Protein AF-A0A833L025-F1 (afdb_monomer)

pLDDT: mean 91.27, std 10.35, range [59.94, 98.5]

Solvent-accessible surface area (backbone atoms only — not comparable to full-atom values): 9417 Å² total; per-residue (Å²): 115,50,74,52,72,46,74,79,51,96,38,37,32,42,34,42,34,46,38,70,43,76,49,73,44,86,97,42,89,48,33,43,30,42,33,40,31,32,26,50,35,41,37,37,43,52,65,66,89,62,79,48,70,34,101,81,71,47,77,43,64,59,51,31,42,34,44,35,40,35,32,42,40,66,47,48,44,34,42,33,62,74,73,51,74,47,68,70,71,29,30,42,35,42,35,39,37,42,36,47,72,64,58,33,36,41,35,42,37,42,35,36,47,73,50,92,93,55,70,73,47,55,33,41,36,40,36,38,56,58,96,42,39,31,41,36,42,33,42,57,91,35,58,31,41,32,43,32,45,44,56,96,49,37,34,42,37,41,37,41,37,44,38,78,89,84,35,100,59,72,46,79,45,77,49,80,47,79,62,134

Organism: NCBI:txid2575572

Mean predicted aligned error: 6.32 Å

Radius of gyration: 19.95 Å; Cα contacts (8 Å, |Δi|>4): 434; chains: 1; bounding box: 45×34×55 Å

Foldseek 3Di:
DDKDKDDPDPFKIKIKDKDWDWDADPPDDQRIKIKMFMKIKMKGKDADPDQDQDPVRDGQGGKIKMKMKMWGRPDMWMATRVRDIDGAFIKIKIKIWIADRQGKIKIKIWMFRPDPPTDIWIKIKMWGDDDQWIWIWIDTQFTKIKIWGDDDFKIKIWMWTDDVPPDPDIDIDIDMGGHD

Sequence (180 aa):
MLSYAREINDNLSLGVTGKYLTTDMTNILKGQGYGYSVTPGILIKFSPKTITQGPNGHPNPSPSLSIGCKIDELINQQSWGTGTVEKVPPKLRLGFAYKMLNPGLFALDISQILRNGYAAEVAAGYEWSRQGLSVRVGYSEGITAGAGFETGHTKVDYAYTSQPSLSKENVHRISLTGKW

Nearest PDB structures (foldseek):
  6ucv-assembly1_I  TM=3.553E-01  e=1.118E-01  Saccharomyces cerevisiae S288C
  9coo-assembly1_A  TM=2.455E-01  e=1.534E+00  Homo sapiens
  8the-assembly1_A  TM=2.070E-01  e=3.026E+00  Pseudomonas aeruginosa
  9fzd-assembly1_A  TM=2.083E-01  e=7.983E+00  Escherichia coli

Secondary structure (DSSP, 8-state):
-EEEEEEEETTEEEEEEEEEEEEE-TTSTT-EEEEEEEEEEEEEEE--S--EE-TTSPEEPPPEEEEEEEEETSEEEEEETTS-EE-PPPEEEEEEEEEETTTEEEEEEEEEESSTTPPPEEEEEEEEEETTEEEEEEESSSEEEEEEEEETTEEEEEEEE--TTT-SS-EEEEEEEE--

Structure (mmCIF, N/CA/C/O backbone):
data_AF-A0A833L025-F1
#
_entry.id   AF-A0A833L025-F1
#
loop_
_atom_site.group_PDB
_atom_site.id
_atom_site.type_symbol
_atom_site.label_atom_id
_atom_site.label_alt_id
_atom_site.label_comp_id
_atom_site.label_asym_id
_atom_site.label_entity_id
_atom_site.label_seq_id
_atom_site.pdbx_PDB_ins_code
_atom_site.Cartn_x
_atom_site.Cartn_y
_atom_site.Cartn_z
_atom_site.occupancy
_atom_site.B_iso_or_equiv
_atom_site.auth_seq_id
_atom_site.auth_comp_id
_atom_site.auth_asym_id
_atom_site.auth_atom_id
_atom_site.pdbx_PDB_model_num
ATOM 1 N N . MET A 1 1 ? -14.932 -0.987 0.060 1.00 88.00 1 MET A N 1
ATOM 2 C CA . MET A 1 1 ? -13.876 0.038 -0.116 1.00 88.00 1 MET A CA 1
ATOM 3 C C . MET A 1 1 ? -14.071 0.678 -1.474 1.00 88.00 1 MET A C 1
ATOM 5 O O . MET A 1 1 ? -14.383 -0.042 -2.411 1.00 88.00 1 MET A O 1
ATOM 9 N N . LEU A 1 2 ? -13.912 1.995 -1.571 1.00 94.94 2 LEU A N 1
ATOM 10 C CA . LEU A 1 2 ? -13.972 2.739 -2.827 1.00 94.94 2 LEU A CA 1
ATOM 11 C C . LEU A 1 2 ? -12.747 3.648 -2.911 1.00 94.94 2 LEU A C 1
ATOM 13 O O . LEU A 1 2 ? -12.371 4.279 -1.926 1.00 94.94 2 LEU A O 1
ATOM 17 N N . SER A 1 3 ? -12.121 3.717 -4.077 1.00 96.00 3 SER A N 1
ATOM 18 C CA . SER A 1 3 ? -10.945 4.555 -4.302 1.00 96.00 3 SER A CA 1
ATOM 19 C C . SER A 1 3 ? -11.048 5.257 -5.644 1.00 96.00 3 SER A C 1
ATOM 21 O O . SER A 1 3 ? -11.435 4.639 -6.633 1.00 96.00 3 SER A O 1
ATOM 23 N N . TYR A 1 4 ? -10.659 6.526 -5.676 1.00 97.75 4 TYR A N 1
ATOM 24 C CA . TYR A 1 4 ? -10.529 7.312 -6.893 1.00 97.75 4 TYR A CA 1
ATOM 25 C C . TYR A 1 4 ? -9.120 7.888 -6.963 1.00 97.75 4 TYR A C 1
ATOM 27 O O . TYR A 1 4 ? -8.633 8.460 -5.989 1.00 97.75 4 TYR A O 1
ATOM 35 N N . ALA A 1 5 ? -8.470 7.742 -8.112 1.00 97.25 5 ALA A N 1
ATOM 36 C CA . ALA A 1 5 ? -7.173 8.337 -8.385 1.00 97.25 5 ALA A CA 1
ATOM 37 C C . ALA A 1 5 ? -7.202 9.009 -9.755 1.00 97.25 5 ALA A C 1
ATOM 39 O O . ALA A 1 5 ? -7.826 8.504 -10.689 1.00 97.25 5 ALA A O 1
ATOM 40 N N . ARG A 1 6 ? -6.531 10.155 -9.864 1.00 97.56 6 ARG A N 1
ATOM 41 C CA . ARG A 1 6 ? -6.445 10.935 -11.095 1.00 97.56 6 ARG A CA 1
ATOM 42 C C . ARG A 1 6 ? -5.025 11.433 -11.306 1.00 97.56 6 ARG A C 1
ATOM 44 O O . ARG A 1 6 ? -4.425 12.033 -10.413 1.00 97.56 6 ARG A O 1
ATOM 51 N N . GLU A 1 7 ? -4.515 11.218 -12.510 1.00 97.69 7 GLU A N 1
ATOM 52 C CA . GLU A 1 7 ? -3.299 11.875 -12.977 1.00 97.69 7 GLU A CA 1
ATOM 53 C C . GLU A 1 7 ? -3.640 13.323 -13.339 1.00 97.69 7 GLU A C 1
ATOM 55 O O . GLU A 1 7 ? -4.543 13.591 -14.133 1.00 97.69 7 GLU A O 1
ATOM 60 N N . ILE A 1 8 ? -2.967 14.261 -12.680 1.00 97.50 8 ILE A N 1
ATOM 61 C CA . ILE A 1 8 ? -3.111 15.695 -12.939 1.00 97.50 8 ILE A CA 1
ATOM 62 C C . ILE A 1 8 ? -2.210 16.089 -14.112 1.00 97.50 8 ILE A C 1
ATOM 64 O O . ILE A 1 8 ? -2.602 16.902 -14.944 1.00 97.50 8 ILE A O 1
ATOM 68 N N . ASN A 1 9 ? -1.014 15.496 -14.183 1.00 95.75 9 ASN A N 1
ATOM 69 C CA . ASN A 1 9 ? -0.068 15.605 -15.293 1.00 95.75 9 ASN A CA 1
ATOM 70 C C . ASN A 1 9 ? 0.896 14.395 -15.296 1.00 95.75 9 ASN A C 1
ATOM 72 O O . ASN A 1 9 ? 0.788 13.523 -14.431 1.00 95.75 9 ASN A O 1
ATOM 76 N N . ASP A 1 10 ? 1.865 14.376 -16.221 1.00 92.44 10 ASP A N 1
ATOM 77 C CA . ASP A 1 10 ? 2.897 13.325 -16.360 1.00 92.44 10 ASP A CA 1
AT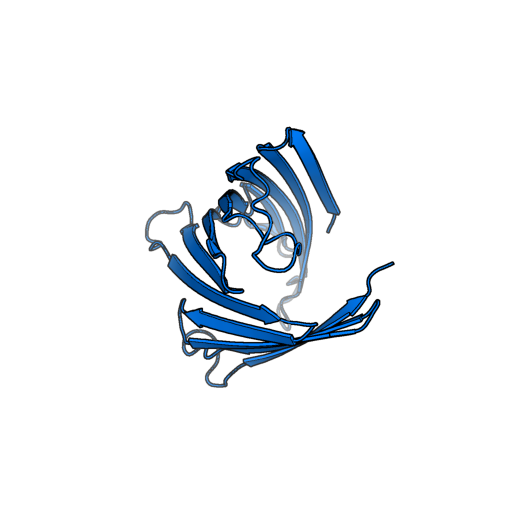OM 78 C C . ASP A 1 10 ? 3.661 13.015 -15.055 1.00 92.44 10 ASP A C 1
ATOM 80 O O . ASP A 1 10 ? 4.213 11.927 -14.876 1.00 92.44 10 ASP A O 1
ATOM 84 N N . ASN A 1 11 ? 3.732 13.989 -14.147 1.00 96.12 11 ASN A N 1
ATOM 85 C CA . ASN A 1 11 ? 4.566 13.963 -12.955 1.00 96.12 11 ASN A CA 1
ATOM 86 C C . ASN A 1 11 ? 3.765 13.920 -11.653 1.00 96.12 11 ASN A C 1
ATOM 88 O O . ASN A 1 11 ? 4.371 13.707 -10.613 1.00 96.12 11 ASN A O 1
ATOM 92 N N . LEU A 1 12 ? 2.449 14.132 -11.667 1.00 97.31 12 LEU A N 1
ATOM 93 C CA . LEU A 1 12 ? 1.642 14.313 -10.463 1.00 97.31 12 LEU A CA 1
ATOM 94 C C . LEU A 1 12 ? 0.335 13.535 -10.564 1.00 97.31 12 LEU A C 1
ATOM 96 O O . LEU A 1 12 ? -0.469 13.737 -11.475 1.00 97.31 12 LEU A O 1
ATOM 100 N N . SER A 1 13 ? 0.078 12.707 -9.560 1.00 98.25 13 SER A N 1
ATOM 101 C CA . SER A 1 13 ? -1.187 12.006 -9.378 1.00 98.25 13 SER A CA 1
ATOM 102 C C . SER A 1 13 ? -1.728 12.256 -7.975 1.00 98.25 13 SER A C 1
ATOM 104 O O . SER A 1 13 ? -0.973 12.312 -7.005 1.00 98.25 13 SER A O 1
ATOM 106 N N . LEU A 1 14 ? -3.047 12.382 -7.869 1.00 98.44 14 LEU A N 1
ATOM 107 C CA . LEU A 1 14 ? -3.764 12.503 -6.603 1.00 98.44 14 LEU A CA 1
ATOM 108 C C . LEU A 1 14 ? -4.708 11.316 -6.444 1.00 98.44 14 LEU A C 1
ATOM 110 O O . LEU A 1 14 ? -5.258 10.816 -7.425 1.00 98.44 14 LEU A O 1
ATOM 114 N N . GLY A 1 15 ? -4.912 10.876 -5.210 1.00 98.06 15 GLY A N 1
ATOM 115 C CA . GLY A 1 15 ? -5.820 9.788 -4.888 1.00 98.06 15 GLY A CA 1
ATOM 116 C C . GLY A 1 15 ? -6.561 10.026 -3.585 1.00 98.06 15 GLY A C 1
ATOM 117 O O . GLY A 1 15 ? -6.051 10.655 -2.661 1.00 98.06 15 GLY A O 1
ATOM 118 N N . VAL A 1 16 ? -7.772 9.494 -3.507 1.00 98.25 16 VAL A N 1
ATOM 119 C CA . VAL A 1 16 ? -8.568 9.440 -2.286 1.00 98.25 16 VAL A CA 1
ATOM 120 C C . VAL A 1 16 ? -9.200 8.062 -2.167 1.00 98.25 16 VAL A C 1
ATOM 122 O O . VAL A 1 16 ? -9.724 7.505 -3.130 1.00 98.25 16 VAL A O 1
ATOM 125 N N . THR A 1 17 ? -9.127 7.490 -0.973 1.00 98.31 17 THR A N 1
ATOM 126 C CA . THR A 1 17 ? -9.763 6.216 -0.637 1.00 98.31 17 THR A CA 1
ATOM 127 C C . THR A 1 17 ? -10.759 6.430 0.485 1.00 98.31 17 THR A C 1
ATOM 129 O O . THR A 1 17 ? -10.399 6.985 1.518 1.00 98.31 17 THR A O 1
ATOM 132 N N . GLY A 1 18 ? -11.987 5.958 0.287 1.00 98.06 18 GLY A N 1
ATOM 133 C CA . GLY A 1 18 ? -13.011 5.821 1.313 1.00 98.06 18 GLY A CA 1
ATOM 134 C C . GLY A 1 18 ? -13.193 4.354 1.704 1.00 98.06 18 GLY A C 1
ATOM 135 O O . GLY A 1 18 ? -13.350 3.472 0.850 1.00 98.06 18 GLY A O 1
ATOM 136 N N . LYS A 1 19 ? -13.196 4.066 3.002 1.00 97.38 19 LYS A N 1
ATOM 137 C CA . LYS A 1 19 ? -13.489 2.737 3.545 1.00 97.38 19 LYS A CA 1
ATOM 138 C C . LYS A 1 19 ? -14.744 2.813 4.401 1.00 97.38 19 LYS A C 1
ATOM 140 O O . LYS A 1 19 ? -14.916 3.757 5.160 1.00 97.38 19 LYS A O 1
ATOM 145 N N . TYR A 1 20 ? -15.592 1.801 4.274 1.00 96.62 20 TYR A N 1
ATOM 146 C CA . TYR A 1 20 ? -16.588 1.467 5.283 1.00 96.62 20 TYR A CA 1
ATOM 147 C C . TYR A 1 20 ? -16.002 0.318 6.097 1.00 96.62 20 TYR A C 1
ATOM 149 O O . TYR A 1 20 ? -15.507 -0.649 5.511 1.00 96.62 20 TYR A O 1
ATOM 157 N N . LEU A 1 21 ? -15.971 0.478 7.413 1.00 94.44 21 LEU A N 1
ATOM 158 C CA . LEU A 1 21 ? -15.335 -0.442 8.344 1.00 94.44 21 LEU A CA 1
ATOM 159 C C . LEU A 1 21 ? -16.425 -1.203 9.087 1.00 94.44 21 LEU A C 1
ATOM 161 O O . LEU A 1 21 ? -17.373 -0.597 9.576 1.00 94.44 21 LEU A O 1
ATOM 165 N N . THR A 1 22 ? -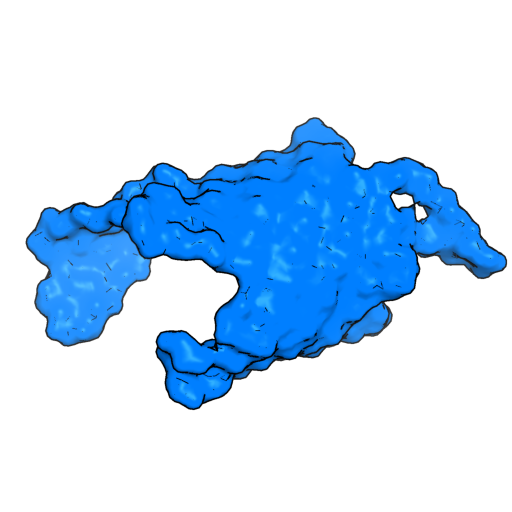16.266 -2.515 9.189 1.00 94.31 22 THR A N 1
ATOM 166 C CA . THR A 1 22 ? -17.075 -3.376 10.051 1.00 94.31 22 THR A CA 1
ATOM 167 C C . THR A 1 22 ? -16.127 -4.241 10.857 1.00 94.31 22 THR A C 1
ATOM 169 O O . THR A 1 22 ? -15.188 -4.814 10.300 1.00 94.31 22 THR A O 1
ATOM 172 N N . THR A 1 23 ? -16.346 -4.335 12.158 1.00 92.12 23 THR A N 1
ATOM 173 C CA . THR A 1 23 ? -15.518 -5.138 13.059 1.00 92.12 23 THR A CA 1
ATOM 174 C C . THR A 1 23 ? -16.420 -5.927 13.983 1.00 92.12 23 THR A C 1
ATOM 176 O O . THR A 1 23 ? -17.473 -5.437 14.378 1.00 92.12 23 THR A O 1
ATOM 179 N N . ASP A 1 24 ? -16.004 -7.140 14.322 1.00 93.44 24 ASP A N 1
ATOM 180 C CA . ASP A 1 24 ? -16.696 -7.981 15.286 1.00 93.44 24 ASP A CA 1
ATOM 181 C C . ASP A 1 24 ? -15.673 -8.538 16.278 1.00 93.44 24 ASP A C 1
ATOM 183 O O . ASP A 1 24 ? -14.702 -9.189 15.885 1.00 93.44 24 ASP A O 1
ATOM 187 N N . MET A 1 25 ? -15.859 -8.228 17.558 1.00 90.06 25 MET A N 1
ATOM 188 C CA . MET A 1 25 ? -15.094 -8.828 18.641 1.00 90.06 25 MET A CA 1
ATOM 189 C C . MET A 1 25 ? -15.818 -10.080 19.132 1.00 90.06 25 MET A C 1
ATOM 191 O O . MET A 1 25 ? -16.770 -10.006 19.914 1.00 90.06 25 MET A O 1
ATOM 195 N N . THR A 1 26 ? -15.326 -11.247 18.712 1.00 87.81 26 THR A N 1
ATOM 196 C CA . THR A 1 26 ? -15.836 -12.540 19.180 1.00 87.81 26 THR A CA 1
ATOM 197 C C . THR A 1 26 ? -15.861 -12.604 20.705 1.00 87.81 26 THR A C 1
ATOM 199 O O . THR A 1 26 ? -14.882 -12.252 21.362 1.00 87.81 26 THR A O 1
ATOM 202 N N . ASN A 1 27 ? -16.967 -13.110 21.255 1.00 89.44 27 ASN A N 1
ATOM 203 C CA . ASN A 1 27 ? -17.209 -13.282 22.693 1.00 89.44 27 ASN A CA 1
ATOM 204 C C . ASN A 1 27 ? -17.380 -11.987 23.511 1.00 89.44 27 ASN A C 1
ATOM 206 O O . ASN A 1 27 ? -17.400 -12.052 24.738 1.00 89.44 27 ASN A O 1
ATOM 210 N N . ILE A 1 28 ? -17.564 -10.826 22.871 1.00 87.75 28 ILE A N 1
ATOM 211 C CA . ILE A 1 28 ? -17.931 -9.581 23.559 1.00 87.75 28 ILE A CA 1
ATOM 212 C C . ILE A 1 28 ? -19.364 -9.200 23.180 1.00 87.75 28 ILE A C 1
ATOM 214 O O . ILE A 1 28 ? -19.686 -8.973 22.013 1.00 87.75 28 ILE A O 1
ATOM 218 N N . LEU A 1 29 ? -20.249 -9.113 24.178 1.00 90.06 29 LEU A N 1
ATOM 219 C CA . LEU A 1 29 ? -21.622 -8.654 23.966 1.00 90.06 29 LEU A CA 1
ATOM 220 C C . LEU A 1 29 ? -21.595 -7.228 23.399 1.00 90.06 29 LEU A C 1
ATOM 222 O O . LEU A 1 29 ? -20.972 -6.345 23.984 1.00 90.06 29 LEU A O 1
ATOM 226 N N . LYS A 1 30 ? -22.288 -7.004 22.274 1.00 89.12 30 LYS A N 1
ATOM 227 C CA . LYS A 1 30 ? -22.252 -5.738 21.517 1.00 89.12 30 LYS A CA 1
ATOM 228 C C . LYS A 1 30 ? -20.849 -5.362 20.997 1.00 89.12 30 LYS A C 1
ATOM 230 O O . LYS A 1 30 ? -20.582 -4.190 20.743 1.00 89.12 30 LYS A O 1
ATOM 235 N N . GLY A 1 31 ? -19.987 -6.358 20.785 1.00 90.69 31 GLY A N 1
ATOM 236 C CA . GLY A 1 31 ? -18.654 -6.220 20.192 1.00 90.69 31 GLY A CA 1
ATOM 237 C C . GLY A 1 31 ? -18.645 -5.930 18.689 1.00 90.69 31 GLY A C 1
ATOM 238 O O . GLY A 1 31 ? -17.579 -5.904 18.085 1.00 90.69 31 GLY A O 1
ATOM 239 N N . GLN A 1 32 ? -19.809 -5.709 18.076 1.00 94.12 32 GLN A N 1
ATOM 240 C CA . GLN A 1 32 ? -19.909 -5.276 16.688 1.00 94.12 32 GLN A CA 1
ATOM 241 C C . GLN A 1 32 ? -19.680 -3.770 16.598 1.00 94.12 32 GLN A C 1
ATOM 243 O O . GLN A 1 32 ? -20.248 -2.995 17.369 1.00 94.12 32 GLN A O 1
ATOM 248 N N . GLY A 1 33 ? -18.863 -3.354 15.642 1.00 94.44 33 GLY A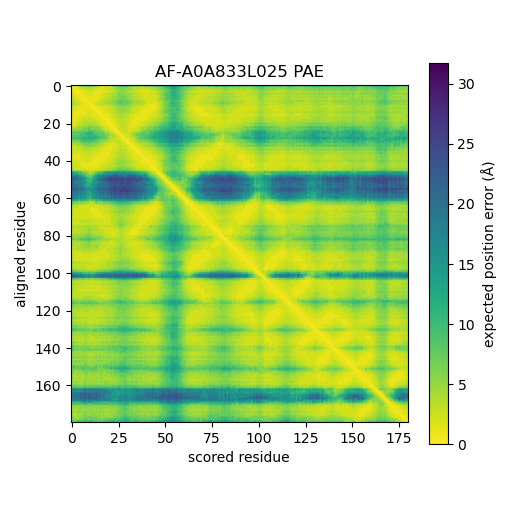 N 1
ATOM 249 C CA . GLY A 1 33 ? -18.602 -1.958 15.345 1.00 94.44 33 GLY A CA 1
ATOM 250 C C . GLY A 1 33 ? -18.728 -1.679 13.858 1.00 94.44 33 GLY A C 1
ATOM 251 O O . GLY A 1 33 ? -18.420 -2.530 13.023 1.00 94.44 33 GLY A O 1
ATOM 252 N N . TYR A 1 34 ? -19.169 -0.471 13.529 1.00 96.25 34 TYR A N 1
ATOM 253 C CA . TYR A 1 34 ? -19.176 0.037 12.166 1.00 96.25 34 TYR A CA 1
ATOM 254 C C . TYR A 1 34 ? -18.553 1.424 12.122 1.00 96.25 34 TYR A C 1
ATOM 256 O O . TYR A 1 34 ? -18.559 2.167 13.102 1.00 96.25 34 TYR A O 1
ATOM 264 N N . GLY A 1 35 ? -18.014 1.796 10.975 1.00 96.69 35 GLY A N 1
ATOM 265 C CA . GLY A 1 35 ? -17.315 3.056 10.853 1.00 96.69 35 GLY A CA 1
ATOM 266 C C . GLY A 1 35 ? -16.978 3.404 9.426 1.00 96.69 35 GLY A C 1
ATOM 267 O O . GLY A 1 35 ? -17.363 2.725 8.473 1.00 96.69 35 GLY A O 1
ATOM 268 N N . TYR A 1 36 ? -16.225 4.478 9.285 1.00 97.31 36 TYR A N 1
ATOM 269 C CA . TYR A 1 36 ? -15.703 4.891 8.001 1.00 97.31 36 TYR A CA 1
ATOM 270 C C . TYR A 1 36 ? -14.314 5.473 8.157 1.00 97.31 36 TYR A C 1
ATOM 272 O O . TYR A 1 36 ? -13.921 5.917 9.241 1.00 97.31 36 TYR A O 1
ATOM 280 N N . SER A 1 37 ? -13.596 5.520 7.042 1.00 97.56 37 SER A N 1
ATOM 281 C CA . SER A 1 37 ? -12.383 6.303 6.969 1.00 97.56 37 SER A CA 1
ATOM 282 C C . SER A 1 37 ? -12.056 6.837 5.590 1.00 97.56 37 SER A C 1
ATOM 284 O O . SER A 1 37 ? -12.504 6.312 4.570 1.00 97.56 37 SER A O 1
ATOM 286 N N . VAL A 1 38 ? -11.270 7.910 5.575 1.00 98.12 38 VAL A N 1
ATOM 287 C CA . VAL A 1 38 ? -10.807 8.596 4.372 1.00 98.12 38 VAL A CA 1
ATOM 288 C C . VAL A 1 38 ? -9.289 8.700 4.404 1.00 98.12 38 VAL A C 1
ATOM 290 O O . VAL A 1 38 ? -8.699 9.096 5.406 1.00 98.12 38 VAL A O 1
ATOM 293 N N . THR A 1 39 ? -8.655 8.339 3.293 1.00 98.38 39 THR A N 1
ATOM 294 C CA . THR A 1 39 ? -7.200 8.351 3.107 1.00 98.38 39 THR A CA 1
ATOM 295 C C . THR A 1 39 ? -6.861 9.093 1.815 1.00 98.38 39 THR A C 1
ATOM 297 O O . THR A 1 39 ? -7.062 8.534 0.731 1.00 98.38 39 THR A O 1
ATOM 300 N N . PRO A 1 40 ? -6.384 10.346 1.888 1.00 98.38 40 PRO A N 1
ATOM 301 C CA . PRO A 1 40 ? -5.822 11.034 0.735 1.00 98.38 40 PRO A CA 1
ATOM 302 C C . PRO A 1 40 ? -4.378 10.593 0.469 1.00 98.38 40 PRO A C 1
ATOM 304 O O . PRO A 1 40 ? -3.640 10.216 1.385 1.00 98.38 40 PRO A O 1
ATOM 307 N N . GLY A 1 41 ? -3.964 10.689 -0.791 1.00 98.31 41 GLY A N 1
ATOM 308 C CA . GLY A 1 41 ? -2.602 10.424 -1.230 1.00 98.31 41 GLY A CA 1
ATOM 309 C C . GLY A 1 41 ? -2.194 11.263 -2.437 1.00 98.31 41 GLY A C 1
ATOM 310 O O . GLY A 1 41 ? -3.023 11.684 -3.243 1.00 98.31 41 GLY A O 1
ATOM 311 N N . ILE A 1 42 ? -0.893 11.485 -2.553 1.00 98.50 42 ILE A N 1
ATOM 312 C CA . ILE A 1 42 ? -0.220 12.171 -3.651 1.00 98.50 42 ILE A CA 1
ATOM 313 C C . ILE A 1 42 ? 0.945 11.302 -4.124 1.00 98.50 42 ILE A C 1
ATOM 315 O O . ILE A 1 42 ? 1.628 10.670 -3.318 1.00 98.50 42 ILE A O 1
ATOM 319 N N . LEU A 1 43 ? 1.171 11.266 -5.431 1.00 98.44 43 LEU A N 1
ATOM 320 C CA . LEU A 1 43 ? 2.302 10.593 -6.055 1.00 98.44 43 LEU A CA 1
ATOM 321 C C . LEU A 1 43 ? 2.969 11.557 -7.026 1.00 98.44 43 LEU A C 1
ATOM 323 O O . LEU A 1 43 ? 2.311 12.094 -7.915 1.00 98.44 43 LEU A O 1
ATOM 327 N N . ILE A 1 44 ? 4.274 11.740 -6.870 1.00 97.88 44 ILE A N 1
ATOM 328 C CA . ILE A 1 44 ? 5.109 12.532 -7.761 1.00 97.88 44 ILE A CA 1
ATOM 329 C C . ILE A 1 44 ? 6.055 11.588 -8.500 1.00 97.88 44 ILE A C 1
ATOM 331 O O . ILE A 1 44 ? 6.804 10.843 -7.871 1.00 97.88 44 ILE A O 1
ATOM 335 N N . LYS A 1 45 ? 6.024 11.605 -9.831 1.00 96.19 45 LYS A N 1
ATOM 336 C CA . LYS A 1 45 ? 6.865 10.783 -10.707 1.00 96.19 45 LYS A CA 1
ATOM 337 C C . LYS A 1 45 ? 7.909 11.670 -11.381 1.00 96.19 45 LYS A C 1
ATOM 339 O O . LYS A 1 45 ? 7.576 12.644 -12.047 1.00 96.19 45 LYS A O 1
ATOM 344 N N . PHE A 1 46 ? 9.172 11.297 -11.272 1.00 94.38 46 PHE A N 1
ATOM 345 C CA . PHE A 1 46 ? 10.301 11.888 -11.979 1.00 94.38 46 PHE A CA 1
ATOM 346 C C . PHE A 1 46 ? 10.803 10.865 -12.999 1.00 94.38 46 PHE A C 1
ATOM 348 O O . PHE A 1 46 ? 11.606 9.986 -12.683 1.00 94.38 46 PHE A O 1
ATOM 355 N N . SER A 1 47 ? 10.281 10.960 -14.222 1.00 85.38 47 SER A N 1
ATOM 356 C CA . SER A 1 47 ? 10.678 10.095 -15.336 1.00 85.38 47 SER A CA 1
ATOM 357 C C . SER A 1 47 ? 11.405 10.926 -16.397 1.00 85.38 47 SER A C 1
ATOM 359 O O . SER A 1 47 ? 10.831 11.901 -16.890 1.00 85.38 47 SER A O 1
ATOM 361 N N . PRO A 1 48 ? 12.649 10.578 -16.769 1.00 77.38 48 PRO A N 1
ATOM 362 C CA . PRO A 1 48 ? 13.324 11.180 -17.909 1.00 77.38 48 PRO A CA 1
ATOM 363 C C . PRO A 1 48 ? 12.503 10.925 -19.177 1.00 77.38 48 PRO A C 1
ATOM 365 O O . PRO A 1 48 ? 12.158 9.781 -19.469 1.00 77.38 48 PRO A O 1
ATOM 368 N N . LYS A 1 49 ? 12.211 11.974 -19.954 1.00 67.81 49 LYS A N 1
ATOM 369 C CA . LYS A 1 49 ? 11.479 11.853 -21.232 1.00 67.81 49 LYS A CA 1
ATOM 370 C C . LYS A 1 49 ? 12.321 11.228 -22.357 1.00 67.81 49 LYS A C 1
ATOM 372 O O . LYS A 1 49 ? 11.808 10.974 -23.442 1.00 67.81 49 LYS A O 1
ATOM 377 N N . THR A 1 50 ? 13.604 10.973 -22.114 1.00 61.94 50 THR A N 1
ATOM 378 C CA . THR A 1 50 ? 14.528 10.446 -23.118 1.00 61.94 50 THR A CA 1
ATOM 379 C C . THR A 1 50 ? 14.444 8.925 -23.167 1.00 61.94 50 THR A C 1
ATOM 381 O O . THR A 1 50 ? 14.891 8.248 -22.242 1.00 61.94 50 THR A O 1
ATOM 384 N N . ILE A 1 51 ? 13.886 8.393 -24.255 1.00 60.16 51 ILE A N 1
ATOM 385 C CA . ILE A 1 51 ? 13.980 6.974 -24.613 1.00 60.16 51 ILE A CA 1
ATOM 386 C C . ILE A 1 51 ? 15.397 6.743 -25.137 1.00 60.16 51 ILE A C 1
ATOM 388 O O . ILE A 1 51 ? 15.744 7.221 -26.217 1.00 60.16 51 ILE A O 1
ATOM 392 N N . THR A 1 52 ? 16.230 6.025 -24.389 1.00 60.97 52 THR A N 1
ATOM 393 C CA . THR A 1 52 ? 17.495 5.527 -24.929 1.00 60.97 52 THR A CA 1
ATOM 394 C C . THR A 1 52 ? 17.209 4.254 -25.720 1.00 60.97 52 THR A C 1
ATOM 396 O O . THR A 1 52 ? 16.750 3.243 -25.181 1.00 60.97 52 THR A O 1
ATOM 399 N N . GLN A 1 53 ? 17.440 4.306 -27.033 1.00 60.00 53 GLN A N 1
ATOM 400 C CA . GLN A 1 53 ? 17.439 3.100 -27.854 1.00 60.00 53 GLN A CA 1
ATOM 401 C C . GLN A 1 53 ? 18.595 2.211 -27.389 1.00 60.00 53 GLN A C 1
ATOM 403 O O . GLN A 1 53 ? 19.742 2.654 -27.321 1.00 60.00 53 GLN A O 1
ATOM 408 N N . GLY A 1 54 ? 18.290 0.971 -27.007 1.00 64.00 54 GLY A N 1
ATOM 409 C CA . GLY A 1 54 ? 19.309 -0.016 -26.686 1.00 64.00 54 GLY A CA 1
ATOM 410 C C . GLY A 1 54 ? 20.113 -0.413 -27.932 1.00 64.00 54 GLY A C 1
ATOM 411 O O . GLY A 1 54 ? 19.657 -0.193 -29.055 1.00 64.00 54 GLY A O 1
ATOM 412 N N . PRO A 1 55 ? 21.276 -1.064 -27.759 1.00 62.31 55 PRO A N 1
ATOM 413 C CA . PRO A 1 55 ? 22.146 -1.484 -28.866 1.00 62.31 55 PRO A CA 1
ATOM 414 C C . PRO A 1 55 ? 21.467 -2.418 -29.887 1.00 62.31 55 PRO A C 1
ATOM 416 O O . PRO A 1 55 ? 21.940 -2.532 -31.011 1.00 62.31 55 PRO A O 1
ATOM 419 N N . ASN A 1 56 ? 20.329 -3.026 -29.530 1.00 73.94 56 ASN A N 1
ATOM 420 C CA . ASN A 1 56 ? 19.532 -3.901 -30.398 1.00 73.94 56 ASN A CA 1
ATOM 421 C C . ASN A 1 56 ? 18.221 -3.245 -30.886 1.00 73.94 56 ASN A C 1
ATOM 423 O O . ASN A 1 56 ? 17.295 -3.949 -31.275 1.00 73.94 56 ASN A O 1
ATOM 427 N N . GLY A 1 57 ? 18.073 -1.920 -30.771 1.00 65.44 57 GLY A N 1
ATOM 428 C CA . GLY A 1 57 ? 16.836 -1.206 -31.123 1.00 65.44 57 GLY A CA 1
ATOM 429 C C . GLY A 1 57 ? 15.668 -1.424 -30.149 1.00 65.44 57 GLY A C 1
ATOM 430 O O . GLY A 1 57 ? 14.601 -0.840 -30.324 1.00 65.44 57 GLY A O 1
ATOM 431 N N . HIS A 1 58 ? 15.856 -2.223 -29.093 1.00 62.72 58 HIS A N 1
ATOM 432 C CA . HIS A 1 58 ? 14.865 -2.359 -28.031 1.00 62.72 58 HIS A CA 1
ATOM 433 C C . HIS A 1 58 ? 14.869 -1.120 -27.124 1.00 62.72 58 HIS A C 1
ATOM 435 O O . HIS A 1 58 ? 15.943 -0.681 -26.702 1.00 62.72 58 HIS A O 1
ATOM 441 N N . PRO A 1 59 ? 13.694 -0.550 -26.799 1.00 62.09 59 PRO A N 1
ATOM 442 C CA . PRO A 1 59 ? 13.604 0.550 -25.851 1.00 62.09 59 PRO A CA 1
ATOM 443 C C . PRO A 1 59 ? 14.064 0.0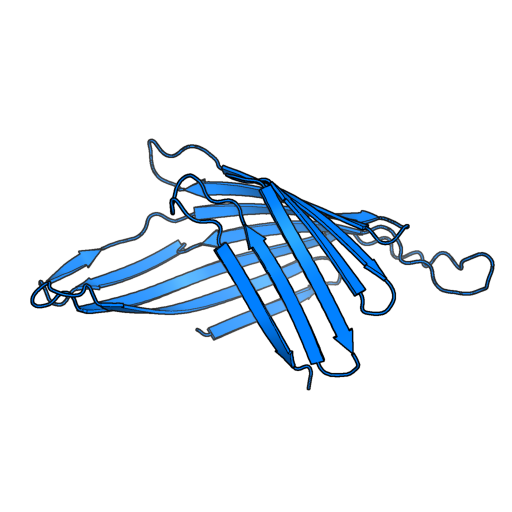58 -24.478 1.00 62.09 59 PRO A C 1
ATOM 445 O O . PRO A 1 59 ? 13.450 -0.839 -23.896 1.00 62.09 59 PRO A O 1
ATOM 448 N N . ASN A 1 60 ? 15.149 0.634 -23.958 1.00 64.38 60 ASN A N 1
ATOM 449 C CA . ASN A 1 60 ? 15.533 0.389 -22.576 1.00 64.38 60 ASN A CA 1
ATOM 450 C C . ASN A 1 60 ? 14.653 1.254 -21.668 1.00 64.38 60 ASN A C 1
ATOM 452 O O . ASN A 1 60 ? 14.475 2.443 -21.945 1.00 64.38 60 ASN A O 1
ATOM 456 N N . PRO A 1 61 ? 14.086 0.691 -20.588 1.00 67.31 61 PRO A N 1
ATOM 457 C CA . PRO A 1 61 ? 13.336 1.488 -19.636 1.00 67.31 61 PRO A CA 1
ATOM 458 C C . PRO A 1 61 ? 14.275 2.513 -18.994 1.00 67.31 61 PRO A C 1
ATOM 460 O O . PRO A 1 61 ? 15.264 2.151 -18.353 1.00 67.31 61 PRO A O 1
ATOM 463 N N . SER A 1 62 ? 13.961 3.795 -19.167 1.00 79.31 62 SER A N 1
ATOM 464 C CA . SER A 1 62 ? 14.693 4.877 -18.513 1.00 79.31 62 SER A CA 1
ATOM 465 C C . SER A 1 62 ? 14.492 4.797 -16.996 1.00 79.31 62 SER A C 1
ATOM 467 O O . SER A 1 62 ? 13.392 4.459 -16.540 1.00 79.31 62 SER A O 1
ATOM 469 N N . PRO A 1 63 ? 15.533 5.090 -16.198 1.00 87.19 63 PRO A N 1
ATOM 470 C CA . PRO A 1 63 ? 15.420 5.056 -14.751 1.00 87.19 63 PRO A CA 1
ATOM 471 C C . PRO A 1 63 ? 14.383 6.083 -14.302 1.00 87.19 63 PRO A C 1
ATOM 473 O O . PRO A 1 63 ? 14.384 7.209 -14.788 1.00 87.19 63 PRO A O 1
ATOM 476 N N . SER A 1 64 ? 13.503 5.709 -13.379 1.00 92.19 64 SER A N 1
ATOM 477 C CA . SER A 1 64 ? 12.440 6.593 -12.891 1.00 92.19 64 SER A CA 1
ATOM 478 C C . SER A 1 64 ? 12.435 6.626 -11.373 1.00 92.19 64 SER A C 1
ATOM 480 O O . SER A 1 64 ? 12.494 5.573 -10.735 1.00 92.19 64 SER A O 1
ATOM 482 N N . LEU A 1 65 ? 12.305 7.817 -10.799 1.00 95.19 65 LEU A N 1
ATOM 483 C CA . LEU A 1 65 ? 12.104 8.016 -9.368 1.00 95.19 65 LEU A CA 1
ATOM 484 C C . LEU A 1 65 ? 10.639 8.369 -9.117 1.00 95.19 65 LEU A C 1
ATOM 486 O O . LEU A 1 65 ? 10.049 9.149 -9.853 1.00 95.19 65 LEU A O 1
ATOM 490 N N . SER A 1 66 ? 10.033 7.803 -8.086 1.00 97.19 66 SER A N 1
ATOM 491 C CA . SER A 1 66 ? 8.692 8.162 -7.636 1.00 97.19 66 SER A CA 1
ATOM 492 C C . SER A 1 66 ? 8.705 8.435 -6.142 1.00 97.19 66 SER A C 1
ATOM 494 O O . SER A 1 66 ? 9.344 7.708 -5.386 1.00 97.19 66 SER A O 1
ATOM 496 N N . ILE A 1 67 ? 7.996 9.479 -5.726 1.00 98.25 67 ILE A N 1
ATOM 497 C CA . ILE A 1 67 ? 7.818 9.856 -4.326 1.00 98.25 67 ILE A CA 1
ATOM 498 C C . ILE A 1 67 ? 6.321 9.899 -4.049 1.00 98.25 67 ILE A C 1
ATOM 500 O O . ILE A 1 67 ? 5.590 10.657 -4.682 1.00 98.25 67 ILE A O 1
ATOM 504 N N . GLY A 1 68 ? 5.856 9.067 -3.130 1.00 98.25 68 GLY A N 1
ATOM 505 C CA . GLY A 1 68 ? 4.468 9.009 -2.699 1.00 98.25 68 GLY A CA 1
ATOM 506 C C . GLY A 1 68 ? 4.320 9.524 -1.277 1.00 98.25 68 GLY A C 1
ATOM 507 O O . GLY A 1 68 ? 5.176 9.286 -0.434 1.00 98.25 68 GLY A O 1
ATOM 508 N N . CYS A 1 69 ? 3.215 10.193 -0.984 1.00 98.44 69 CYS A N 1
ATOM 509 C CA . CYS A 1 69 ? 2.831 10.531 0.379 1.00 98.44 69 CYS A CA 1
ATOM 510 C C . CYS A 1 69 ? 1.343 10.246 0.566 1.00 98.44 69 CYS A C 1
ATOM 512 O O . CYS A 1 69 ? 0.534 10.542 -0.313 1.00 98.44 69 CYS A O 1
ATOM 514 N N . LYS A 1 70 ? 0.966 9.666 1.702 1.00 98.19 70 LYS A N 1
ATOM 515 C CA . LYS A 1 70 ? -0.437 9.496 2.086 1.00 98.19 70 LYS A CA 1
ATOM 516 C C . LYS A 1 70 ? -0.623 9.638 3.586 1.00 98.19 70 LYS A C 1
ATOM 518 O O . LYS A 1 70 ? 0.303 9.397 4.359 1.00 98.19 70 LYS A O 1
ATOM 523 N N . ILE A 1 71 ? -1.841 9.988 3.983 1.00 98.25 71 ILE A N 1
ATOM 524 C CA . ILE A 1 71 ? -2.245 10.025 5.389 1.00 98.25 71 ILE A CA 1
ATOM 525 C C . ILE A 1 71 ? -3.355 8.998 5.564 1.00 98.25 71 ILE A C 1
ATOM 527 O O . ILE A 1 71 ? -4.508 9.243 5.209 1.00 98.25 71 ILE A O 1
ATOM 531 N N . ASP A 1 72 ? -2.979 7.822 6.058 1.00 97.38 72 ASP A N 1
ATOM 532 C CA . ASP A 1 72 ? -3.917 6.754 6.374 1.00 97.38 72 ASP A CA 1
ATOM 533 C C . ASP A 1 72 ? -4.847 7.228 7.503 1.00 97.38 72 ASP A C 1
ATOM 535 O O . ASP A 1 72 ? -4.396 7.807 8.494 1.00 97.38 72 ASP A O 1
ATOM 539 N N . GLU A 1 73 ? -6.146 6.963 7.342 1.00 95.94 73 GLU A N 1
ATOM 540 C CA . GLU A 1 73 ? -7.170 7.218 8.364 1.00 95.94 73 GLU A CA 1
ATOM 541 C C . GLU A 1 73 ? -7.280 8.706 8.793 1.00 95.94 73 GLU A C 1
ATOM 543 O O . GLU A 1 73 ? -7.611 8.999 9.939 1.00 95.94 73 GLU A O 1
ATOM 548 N N . LEU A 1 74 ? -7.028 9.663 7.882 1.00 97.00 74 LEU A N 1
ATOM 549 C CA . LEU A 1 74 ? -7.061 11.112 8.166 1.00 97.00 74 LEU A CA 1
ATOM 550 C C . LEU A 1 74 ? -8.382 11.565 8.803 1.00 97.00 74 LEU A C 1
ATOM 552 O O . LEU A 1 74 ? -8.389 12.297 9.790 1.00 97.00 74 LEU A O 1
ATOM 556 N N . ILE A 1 75 ? -9.496 11.135 8.213 1.00 95.88 75 ILE A N 1
ATOM 557 C CA . ILE A 1 75 ? -10.828 11.275 8.795 1.00 95.88 75 ILE A CA 1
ATOM 558 C C . ILE A 1 75 ? -11.292 9.860 9.067 1.00 95.88 75 ILE A C 1
ATOM 560 O O . ILE A 1 75 ? -11.398 9.075 8.128 1.00 95.88 75 ILE A O 1
ATOM 564 N N . ASN A 1 76 ? -11.554 9.525 10.322 1.00 96.56 76 ASN A N 1
ATOM 565 C CA . ASN A 1 76 ? -12.068 8.217 10.683 1.00 96.56 76 ASN A CA 1
ATOM 566 C C . ASN A 1 76 ? -12.947 8.300 11.931 1.00 96.56 76 ASN A C 1
ATOM 568 O O . ASN A 1 76 ? -12.794 9.196 12.768 1.00 96.56 76 ASN A O 1
ATOM 572 N N . GLN A 1 77 ? -13.874 7.356 12.025 1.00 96.31 77 GLN A N 1
ATOM 573 C CA . GLN A 1 77 ? -14.697 7.145 13.202 1.00 96.31 77 GLN A CA 1
ATOM 574 C C . GLN A 1 77 ? -15.238 5.719 13.180 1.00 96.31 77 GLN A C 1
ATOM 576 O O . GLN A 1 77 ? -15.718 5.259 12.143 1.00 96.31 77 GLN A O 1
ATOM 581 N N . GLN A 1 78 ? -15.204 5.055 14.332 1.00 96.44 78 GLN A N 1
ATOM 582 C CA . GLN A 1 78 ? -15.789 3.739 14.536 1.00 96.44 78 GLN A CA 1
ATOM 583 C C . GLN A 1 78 ? -16.720 3.766 15.746 1.00 96.44 78 GLN A C 1
ATOM 585 O O . GLN A 1 78 ? -16.323 4.135 16.846 1.00 96.44 78 GLN A O 1
ATOM 590 N N . SER A 1 79 ? -17.976 3.399 15.532 1.00 96.31 79 SER A N 1
ATOM 591 C CA . SER A 1 79 ? -19.002 3.293 16.562 1.00 96.31 79 SER A CA 1
ATOM 592 C C . SER A 1 79 ? -19.205 1.829 16.921 1.00 96.31 79 SER A C 1
ATOM 594 O O . SER A 1 79 ? -19.430 0.999 16.042 1.00 96.31 79 SER A O 1
ATOM 596 N N . TRP A 1 80 ? -19.148 1.523 18.212 1.00 95.62 80 TRP A N 1
ATOM 597 C CA . TRP A 1 80 ? -19.355 0.184 18.753 1.00 95.62 80 TRP A CA 1
ATOM 598 C C . TRP A 1 80 ? -20.781 0.020 19.280 1.00 95.62 80 TRP A C 1
ATOM 600 O O . TRP A 1 80 ? -21.397 0.974 19.762 1.00 95.62 80 TRP A O 1
ATOM 610 N N . GLY A 1 81 ? -21.299 -1.208 19.267 1.00 91.50 81 GLY A N 1
ATOM 611 C CA . GLY A 1 81 ? -22.618 -1.525 19.820 1.00 91.50 81 GLY A CA 1
ATOM 612 C C . GLY A 1 81 ? -22.733 -1.249 21.325 1.00 91.50 81 GLY A C 1
ATOM 613 O O . GLY A 1 81 ? -23.840 -1.108 21.847 1.00 91.50 81 GLY A O 1
ATOM 614 N N . THR A 1 82 ? -21.605 -1.156 22.033 1.00 91.19 82 THR A N 1
ATOM 615 C CA . THR A 1 82 ? -21.507 -0.742 23.442 1.00 91.19 82 THR A CA 1
ATOM 616 C C . THR A 1 82 ? -21.831 0.740 23.662 1.00 91.19 82 THR A C 1
ATOM 618 O O . THR A 1 82 ? -22.022 1.150 24.804 1.00 91.19 82 THR A O 1
ATOM 621 N N . GLY A 1 83 ? -21.917 1.540 22.592 1.00 92.00 83 GLY A N 1
ATOM 622 C CA . GLY A 1 83 ? -22.127 2.988 22.638 1.00 92.00 83 GLY A CA 1
ATOM 623 C C . GLY A 1 83 ? -20.832 3.802 22.662 1.00 92.00 83 GLY A C 1
ATOM 624 O O . GLY A 1 83 ? -20.889 5.031 22.670 1.00 92.00 83 GLY A O 1
ATOM 625 N N . THR A 1 84 ? -19.664 3.153 22.654 1.00 94.06 84 THR A N 1
ATOM 626 C CA . THR A 1 84 ? -18.379 3.851 22.563 1.00 94.06 84 THR A CA 1
ATOM 627 C C . THR A 1 84 ? -18.076 4.259 21.124 1.00 94.06 84 THR A C 1
ATOM 629 O O . THR A 1 84 ? -18.436 3.578 20.161 1.00 94.06 84 THR A O 1
ATOM 632 N N . VAL A 1 85 ? -17.394 5.394 20.978 1.00 95.81 85 VAL A N 1
ATOM 633 C CA . VAL A 1 85 ? -16.873 5.871 19.697 1.00 95.81 85 VAL A CA 1
ATOM 634 C C . VAL A 1 85 ? -15.359 5.895 19.782 1.00 95.81 85 VAL A C 1
ATOM 636 O O . VAL A 1 85 ? -14.787 6.538 20.660 1.00 95.81 85 VAL A O 1
ATOM 639 N N . GLU A 1 86 ? -14.718 5.200 18.859 1.00 94.69 86 GLU A N 1
ATOM 640 C CA . GLU A 1 86 ? -13.275 5.111 18.738 1.00 94.69 86 GLU A CA 1
ATOM 641 C C . GLU A 1 86 ? -12.793 5.884 17.510 1.00 94.69 86 GLU A C 1
ATOM 643 O O . GLU A 1 86 ? -13.455 5.935 16.468 1.00 94.69 86 GLU A O 1
ATOM 648 N N . LYS A 1 87 ? -11.626 6.513 17.653 1.00 95.25 87 LYS A N 1
ATOM 649 C CA . LYS A 1 87 ? -10.908 7.172 16.565 1.00 95.25 87 LYS A CA 1
ATOM 650 C C . LYS A 1 87 ? -9.489 6.631 16.520 1.00 95.25 87 LYS A C 1
ATOM 652 O O . LYS A 1 87 ? -8.748 6.732 17.497 1.00 95.25 87 LYS A O 1
ATOM 657 N N . VAL A 1 88 ? -9.120 6.086 15.373 1.00 93.75 88 VAL A N 1
ATOM 658 C CA . VAL A 1 88 ? -7.775 5.609 15.073 1.00 93.75 88 VAL A CA 1
ATOM 659 C C . VAL A 1 88 ? -6.872 6.826 14.837 1.00 93.75 88 VAL A C 1
ATOM 661 O O . VAL A 1 88 ? -7.267 7.752 14.123 1.00 93.75 88 VAL A O 1
ATOM 664 N N . PRO A 1 89 ? -5.668 6.885 15.429 1.00 95.94 89 PRO A N 1
ATOM 665 C CA . PRO A 1 89 ? -4.737 7.964 15.133 1.00 95.94 89 PRO A CA 1
ATOM 666 C C . PRO A 1 89 ? -4.299 7.894 13.657 1.00 95.94 89 PRO A C 1
ATOM 668 O O . PRO A 1 89 ? -3.946 6.808 13.188 1.00 95.94 89 PRO A O 1
ATOM 671 N N . PRO A 1 90 ? -4.280 9.020 12.921 1.00 97.38 90 PRO A N 1
ATOM 672 C CA . PRO A 1 90 ? -3.825 9.025 11.535 1.00 97.38 90 PRO A CA 1
ATOM 673 C C . PRO A 1 90 ? -2.372 8.550 11.411 1.00 97.38 90 PRO A C 1
ATOM 675 O O . PRO A 1 90 ? -1.550 8.817 12.292 1.00 97.38 90 PRO A O 1
ATOM 678 N N . LYS A 1 91 ? -2.030 7.889 10.302 1.00 98.06 91 LYS A N 1
ATOM 679 C CA . LYS A 1 91 ? -0.661 7.424 10.016 1.00 98.06 91 LYS A CA 1
ATOM 680 C C . LYS A 1 91 ? -0.143 8.066 8.733 1.00 98.06 91 LYS A C 1
ATOM 682 O O . LYS A 1 91 ? -0.658 7.815 7.646 1.00 98.06 91 LYS A O 1
ATOM 687 N N . LEU A 1 92 ? 0.886 8.899 8.859 1.00 98.38 92 LEU A N 1
ATOM 688 C CA . LEU A 1 92 ? 1.594 9.476 7.720 1.00 98.38 92 LEU A CA 1
ATOM 689 C C . LEU A 1 92 ? 2.507 8.409 7.114 1.00 98.38 92 LEU A C 1
ATOM 691 O O . LEU A 1 92 ? 3.219 7.719 7.843 1.00 98.38 92 LEU A O 1
ATOM 695 N N . ARG A 1 93 ? 2.506 8.279 5.787 1.00 98.38 93 ARG A N 1
ATOM 696 C CA . ARG A 1 93 ? 3.424 7.405 5.055 1.00 98.38 93 ARG A CA 1
ATOM 697 C C . ARG A 1 93 ? 4.056 8.159 3.903 1.00 98.38 93 ARG A C 1
ATOM 699 O O . ARG A 1 93 ? 3.342 8.689 3.056 1.00 98.38 93 ARG A O 1
ATOM 706 N N . LEU A 1 94 ? 5.378 8.147 3.871 1.00 98.44 94 LEU A N 1
ATOM 707 C CA . LEU A 1 94 ? 6.206 8.680 2.805 1.00 98.44 94 LEU A CA 1
ATOM 708 C C . LEU A 1 94 ? 6.920 7.509 2.134 1.00 98.44 94 LEU A C 1
ATOM 710 O O . LEU A 1 94 ? 7.585 6.737 2.815 1.00 98.44 94 LEU A O 1
ATOM 714 N N . GLY A 1 95 ? 6.766 7.374 0.825 1.00 97.94 95 GLY A N 1
ATOM 715 C CA . GLY A 1 95 ? 7.348 6.295 0.041 1.00 97.94 95 GLY A CA 1
ATOM 716 C C . GLY A 1 95 ? 8.244 6.831 -1.059 1.00 97.94 95 GLY A C 1
ATOM 717 O O . GLY A 1 95 ? 7.922 7.819 -1.715 1.00 97.94 95 GLY A O 1
ATOM 718 N N . PHE A 1 96 ? 9.357 6.155 -1.282 1.00 97.75 96 PHE A N 1
ATOM 719 C CA . PHE A 1 96 ? 10.312 6.417 -2.345 1.00 97.75 96 PHE A CA 1
ATOM 720 C C . PHE A 1 96 ? 10.468 5.142 -3.157 1.00 97.75 96 PHE A C 1
ATOM 722 O O . PHE A 1 96 ? 10.704 4.080 -2.591 1.00 97.75 96 PHE A O 1
ATOM 729 N N . ALA A 1 97 ? 10.366 5.233 -4.477 1.00 97.38 97 ALA A N 1
ATOM 730 C CA . ALA A 1 97 ? 10.585 4.105 -5.369 1.00 97.38 97 ALA A CA 1
ATOM 731 C C . ALA A 1 97 ? 11.522 4.509 -6.503 1.00 97.38 97 ALA A C 1
ATOM 733 O O . ALA A 1 97 ? 11.281 5.497 -7.196 1.00 97.38 97 ALA A O 1
ATOM 734 N N . TYR A 1 98 ? 12.586 3.742 -6.706 1.00 95.56 98 TYR A N 1
ATOM 735 C CA . TYR A 1 98 ? 13.573 3.971 -7.750 1.00 95.56 98 TYR A CA 1
ATOM 736 C C . TYR A 1 98 ? 13.668 2.754 -8.665 1.00 95.56 98 TYR A C 1
ATOM 738 O O . TYR A 1 98 ? 14.023 1.655 -8.237 1.00 95.56 98 TYR A O 1
ATOM 746 N N . LYS A 1 99 ? 13.343 2.960 -9.941 1.00 92.81 99 LYS A N 1
ATOM 747 C CA . LYS A 1 99 ? 13.425 1.943 -10.988 1.00 92.81 99 LYS A CA 1
ATOM 748 C C . LYS A 1 99 ? 14.773 2.045 -11.693 1.00 92.81 99 LYS A C 1
ATOM 750 O O . LYS A 1 99 ? 15.090 3.087 -12.264 1.00 92.81 99 LYS A O 1
ATOM 755 N N . MET A 1 100 ? 15.544 0.964 -11.656 1.00 87.56 100 MET A N 1
ATOM 756 C CA . MET A 1 100 ? 16.862 0.840 -12.282 1.00 87.56 100 MET A CA 1
ATOM 757 C C . MET A 1 100 ? 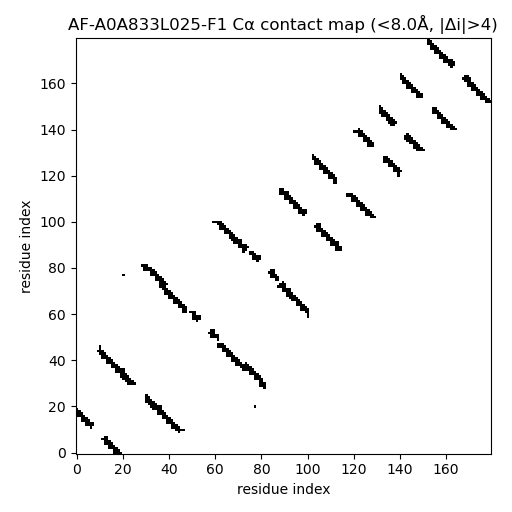16.762 0.309 -13.724 1.00 87.56 100 MET A C 1
ATOM 759 O O . MET A 1 100 ? 15.772 -0.321 -14.097 1.00 87.56 100 MET A O 1
ATOM 763 N N . LEU A 1 101 ? 17.811 0.537 -14.530 1.00 76.19 101 LEU A N 1
ATOM 764 C CA . LEU A 1 101 ? 17.906 0.086 -15.933 1.00 76.19 101 LEU A CA 1
ATOM 765 C C . LEU A 1 101 ? 17.950 -1.447 -16.100 1.00 76.19 101 LEU A C 1
ATOM 767 O O . LEU A 1 101 ? 17.482 -1.971 -17.105 1.00 76.19 101 LEU A O 1
ATOM 771 N N . ASN A 1 102 ? 18.514 -2.166 -15.130 1.00 73.19 102 ASN A N 1
ATOM 772 C CA . ASN A 1 102 ? 18.535 -3.632 -15.064 1.00 73.19 102 ASN A CA 1
ATOM 773 C C . ASN A 1 102 ? 17.473 -4.049 -14.036 1.00 73.19 102 ASN A C 1
ATOM 775 O O . ASN A 1 102 ? 17.421 -3.386 -12.999 1.00 73.19 102 ASN A O 1
ATOM 779 N N . PRO A 1 103 ? 16.591 -5.034 -14.305 1.00 78.81 103 PRO A N 1
ATOM 780 C CA . PRO A 1 103 ? 15.177 -4.956 -13.953 1.00 78.81 103 PRO A CA 1
ATOM 781 C C . PRO A 1 103 ? 14.957 -5.058 -12.447 1.00 78.81 103 PRO A C 1
ATOM 783 O O . PRO A 1 103 ? 14.707 -6.130 -11.907 1.00 78.81 103 PRO A O 1
ATOM 786 N N . GLY A 1 104 ? 15.082 -3.913 -11.794 1.00 89.81 104 GLY A N 1
ATOM 787 C CA . GLY A 1 104 ? 15.156 -3.767 -10.359 1.00 89.81 104 GLY A CA 1
ATOM 788 C C . GLY A 1 104 ? 14.377 -2.537 -9.943 1.00 89.81 104 GLY A C 1
ATOM 789 O O . GLY A 1 104 ? 14.591 -1.448 -10.481 1.00 89.81 104 GLY A O 1
ATOM 790 N N . LEU A 1 105 ? 13.476 -2.704 -8.990 1.00 94.81 105 LEU A N 1
ATOM 791 C CA . LEU A 1 105 ? 12.758 -1.623 -8.340 1.00 94.81 105 LEU A CA 1
ATOM 792 C C . LEU A 1 105 ? 13.147 -1.640 -6.868 1.00 94.81 105 LEU A C 1
ATOM 794 O O . LEU A 1 105 ? 12.804 -2.574 -6.150 1.00 94.81 105 LEU A O 1
ATOM 798 N N . PHE A 1 106 ? 13.856 -0.610 -6.427 1.00 96.94 106 PHE A N 1
ATOM 799 C CA . PHE A 1 106 ? 14.089 -0.372 -5.010 1.00 96.94 106 PHE A CA 1
ATOM 800 C C . PHE A 1 106 ? 12.956 0.487 -4.449 1.00 96.94 106 PHE A C 1
ATOM 802 O O . PHE A 1 106 ? 12.540 1.448 -5.097 1.00 96.94 106 PHE A O 1
ATOM 809 N N . ALA A 1 107 ? 12.482 0.167 -3.250 1.00 97.75 107 ALA A N 1
ATOM 810 C CA . ALA A 1 107 ? 11.480 0.943 -2.538 1.00 97.75 107 ALA A CA 1
ATOM 811 C C . ALA A 1 107 ? 11.891 1.166 -1.078 1.00 97.75 107 ALA A C 1
ATOM 813 O O . ALA A 1 107 ? 12.453 0.274 -0.445 1.00 97.75 107 ALA A O 1
ATOM 814 N N . LEU A 1 108 ? 11.589 2.348 -0.550 1.00 98.19 108 LEU A N 1
ATOM 815 C CA . LEU A 1 108 ? 11.775 2.733 0.844 1.00 98.19 108 LEU A CA 1
ATOM 816 C C . LEU A 1 108 ? 10.522 3.466 1.317 1.00 98.19 108 LEU A C 1
ATOM 818 O O . LEU A 1 108 ? 10.187 4.515 0.777 1.00 98.19 108 LEU A O 1
ATOM 822 N N . ASP A 1 109 ? 9.876 2.950 2.350 1.00 97.94 109 ASP A N 1
ATOM 823 C CA . ASP A 1 109 ? 8.732 3.566 3.003 1.00 97.94 109 ASP A CA 1
ATOM 824 C C . ASP A 1 109 ? 9.103 3.960 4.434 1.00 97.94 109 ASP A C 1
ATOM 826 O O . ASP A 1 109 ? 9.649 3.169 5.199 1.00 97.94 109 ASP A O 1
ATOM 830 N N . ILE A 1 110 ? 8.758 5.183 4.815 1.00 97.88 110 ILE A N 1
ATOM 831 C CA . ILE A 1 110 ? 8.826 5.685 6.184 1.00 97.88 110 ILE A CA 1
ATOM 832 C C . ILE A 1 110 ? 7.394 5.957 6.617 1.00 97.88 110 ILE A C 1
ATOM 834 O O . ILE A 1 110 ? 6.631 6.612 5.902 1.00 97.88 110 ILE A O 1
ATOM 838 N N . SER A 1 111 ? 7.005 5.462 7.784 1.00 97.75 111 SER A N 1
ATOM 839 C CA . SER A 1 111 ? 5.669 5.698 8.309 1.00 97.75 111 SER A CA 1
ATOM 840 C C . SER A 1 111 ? 5.681 6.091 9.775 1.00 97.75 111 SER A C 1
ATOM 842 O O . SER A 1 111 ? 6.492 5.606 10.554 1.00 97.75 111 SER A O 1
ATOM 844 N N . GLN A 1 112 ? 4.781 6.994 10.150 1.00 97.38 112 GLN A N 1
ATOM 845 C CA . GLN A 1 112 ? 4.684 7.510 11.508 1.00 97.38 112 GLN A CA 1
ATOM 846 C C . GLN A 1 112 ? 3.222 7.696 11.893 1.00 97.38 112 GLN A C 1
ATOM 848 O O . GLN A 1 112 ? 2.452 8.358 11.193 1.00 97.38 112 GLN A O 1
ATOM 853 N N . ILE A 1 113 ? 2.839 7.109 13.024 1.00 97.44 113 ILE A N 1
ATOM 854 C CA . ILE A 1 113 ? 1.535 7.350 13.640 1.00 97.44 113 ILE A CA 1
ATOM 855 C C . ILE A 1 113 ? 1.576 8.742 14.278 1.00 97.44 113 ILE A C 1
ATOM 857 O O . ILE A 1 113 ? 2.473 9.041 15.064 1.00 97.44 113 ILE A O 1
ATOM 861 N N . LEU A 1 114 ? 0.612 9.600 13.942 1.00 95.62 114 LEU A N 1
ATOM 862 C CA . LEU A 1 114 ? 0.524 10.987 14.409 1.00 95.62 114 LEU A CA 1
ATOM 863 C C . LEU A 1 114 ? -0.043 11.053 15.837 1.00 95.62 114 LEU A C 1
ATOM 865 O O . LEU A 1 114 ? -1.086 11.652 16.094 1.00 95.62 114 LEU A O 1
ATOM 869 N N . ARG A 1 115 ? 0.636 10.382 16.771 1.00 94.19 115 ARG A N 1
ATOM 870 C CA . ARG A 1 115 ? 0.313 10.346 18.198 1.00 94.19 115 ARG A CA 1
ATOM 871 C C . ARG A 1 115 ? 1.599 10.268 19.016 1.00 94.19 115 ARG A C 1
ATOM 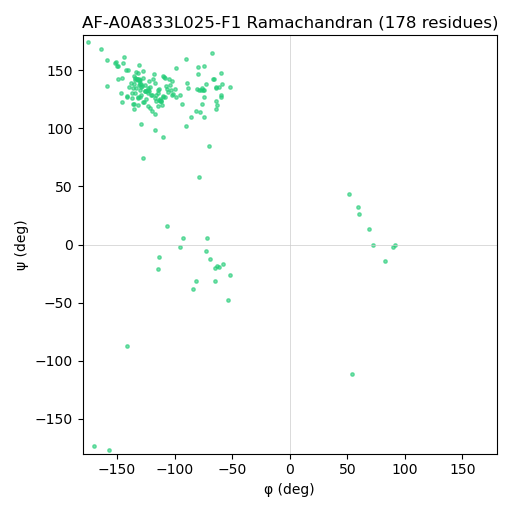873 O O . ARG A 1 115 ? 2.548 9.587 18.636 1.00 94.19 115 ARG A O 1
ATOM 880 N N . ASN A 1 116 ? 1.616 10.942 20.163 1.00 93.00 116 ASN A N 1
ATOM 881 C CA . ASN A 1 116 ? 2.764 10.928 21.069 1.00 93.00 116 ASN A CA 1
ATOM 882 C C . ASN A 1 116 ? 3.091 9.497 21.527 1.00 93.00 116 ASN A C 1
ATOM 884 O O . ASN A 1 116 ? 2.185 8.732 21.859 1.00 93.00 116 ASN A O 1
ATOM 888 N N . GLY A 1 117 ? 4.383 9.165 21.569 1.00 91.75 117 GLY A N 1
ATOM 889 C CA . GLY A 1 117 ? 4.885 7.871 22.046 1.00 91.75 117 GLY A CA 1
ATOM 890 C C . GLY A 1 117 ? 5.020 6.780 20.980 1.00 91.75 117 GLY A C 1
ATOM 891 O O . GLY A 1 117 ? 5.496 5.698 21.304 1.00 91.75 117 GLY A O 1
ATOM 892 N N . TYR A 1 118 ? 4.652 7.046 19.723 1.00 92.94 118 TYR A N 1
ATOM 893 C CA . TYR A 1 118 ? 4.842 6.097 18.624 1.00 92.94 118 TYR A CA 1
ATOM 894 C C . TYR A 1 118 ? 6.143 6.384 17.869 1.00 92.94 118 TYR A C 1
ATOM 896 O O . TYR A 1 118 ? 6.390 7.515 17.444 1.00 92.94 118 TYR A O 1
ATOM 904 N N . ALA A 1 119 ? 6.969 5.351 17.699 1.00 94.06 119 ALA A N 1
ATOM 905 C CA . ALA A 1 119 ? 8.184 5.427 16.897 1.00 94.06 119 ALA A CA 1
ATOM 906 C C . ALA A 1 119 ? 7.855 5.440 15.396 1.00 94.06 119 ALA A C 1
ATOM 908 O O . ALA A 1 119 ? 6.820 4.928 14.966 1.00 94.06 119 ALA A O 1
ATOM 909 N N . ALA A 1 120 ? 8.747 6.028 14.598 1.00 95.56 120 ALA A N 1
ATOM 910 C CA . ALA A 1 120 ? 8.680 5.900 13.150 1.00 95.56 120 ALA A CA 1
ATOM 911 C C . ALA A 1 120 ? 9.097 4.482 12.732 1.00 95.56 120 ALA A C 1
ATOM 913 O O . ALA A 1 120 ? 10.070 3.930 13.244 1.00 95.56 120 ALA A O 1
ATOM 914 N N . GLU A 1 121 ? 8.371 3.913 11.779 1.00 95.62 121 GLU A N 1
ATOM 915 C CA . GLU A 1 121 ? 8.663 2.626 11.158 1.00 95.62 121 GLU A CA 1
ATOM 916 C C . GLU A 1 121 ? 9.300 2.866 9.790 1.00 95.62 121 GLU A C 1
ATOM 918 O O . GLU A 1 121 ? 8.864 3.742 9.036 1.00 95.62 121 GLU A O 1
ATOM 923 N N . VAL A 1 122 ? 10.295 2.055 9.443 1.00 97.06 122 VAL A N 1
ATOM 924 C CA . VAL A 1 122 ? 10.953 2.092 8.136 1.00 97.06 122 VAL A CA 1
ATOM 925 C C . VAL A 1 122 ? 10.838 0.717 7.496 1.00 97.06 122 VAL A C 1
ATOM 927 O O . VAL A 1 122 ? 11.076 -0.298 8.147 1.00 97.06 122 VAL A O 1
ATOM 930 N N . ALA A 1 123 ? 10.479 0.688 6.219 1.00 97.31 123 ALA A N 1
ATOM 931 C CA . ALA A 1 123 ? 10.442 -0.516 5.411 1.00 97.31 123 ALA A CA 1
ATOM 932 C C . ALA A 1 123 ? 11.233 -0.294 4.124 1.00 97.31 123 ALA A C 1
ATOM 934 O O . ALA A 1 123 ? 11.098 0.742 3.484 1.00 97.31 123 ALA A O 1
ATOM 935 N N . ALA A 1 124 ? 12.040 -1.266 3.726 1.00 98.00 124 ALA A N 1
ATOM 936 C CA . ALA A 1 124 ? 12.769 -1.239 2.466 1.00 98.00 124 ALA A CA 1
ATOM 937 C C . ALA A 1 124 ? 12.507 -2.522 1.682 1.00 98.00 124 ALA A C 1
ATOM 939 O O . ALA A 1 124 ? 12.287 -3.585 2.262 1.00 98.00 124 ALA A O 1
ATOM 940 N N . GLY A 1 125 ? 12.545 -2.434 0.359 1.00 97.69 125 GLY A N 1
ATOM 941 C CA . GLY A 1 125 ? 12.285 -3.565 -0.513 1.00 97.69 125 GLY A CA 1
ATOM 942 C C . GLY A 1 125 ? 12.998 -3.455 -1.845 1.00 97.69 125 GLY A C 1
ATOM 943 O O . GLY A 1 125 ? 13.343 -2.371 -2.313 1.00 97.69 125 GLY A O 1
ATOM 944 N N . TYR A 1 126 ? 13.204 -4.608 -2.460 1.00 97.38 126 TYR A N 1
ATOM 945 C CA . TYR A 1 126 ? 13.710 -4.734 -3.810 1.00 97.38 126 TYR A CA 1
ATOM 946 C C . TYR A 1 126 ? 12.869 -5.753 -4.573 1.00 97.38 126 TYR A C 1
ATOM 948 O O . TYR A 1 126 ? 12.638 -6.866 -4.098 1.00 97.38 126 TYR A O 1
ATOM 956 N N . GLU A 1 127 ? 12.417 -5.373 -5.762 1.00 97.31 127 GLU A N 1
ATOM 957 C CA . GLU A 1 127 ? 11.770 -6.264 -6.717 1.00 97.31 127 GLU A CA 1
ATOM 958 C C . GLU A 1 127 ? 12.665 -6.429 -7.940 1.00 97.31 127 GLU A C 1
ATOM 960 O O . GLU A 1 127 ? 13.010 -5.450 -8.597 1.00 97.31 127 GLU A O 1
ATOM 965 N N . TRP A 1 128 ? 12.974 -7.676 -8.278 1.00 95.69 128 TRP A N 1
ATOM 966 C CA . TRP A 1 128 ? 13.485 -8.057 -9.585 1.00 95.69 128 TRP A CA 1
ATOM 967 C C . TRP A 1 128 ? 12.347 -8.627 -10.429 1.00 95.69 128 TRP A C 1
ATOM 969 O O . TRP A 1 128 ? 11.588 -9.455 -9.930 1.00 95.69 128 TRP A O 1
ATOM 979 N N . SER A 1 129 ? 12.206 -8.220 -11.691 1.00 92.81 129 SER A N 1
ATOM 980 C CA . SER A 1 129 ? 11.104 -8.701 -12.541 1.00 92.81 129 SER A CA 1
ATOM 981 C C . SER A 1 129 ? 11.497 -8.850 -14.008 1.00 92.81 129 SER A C 1
ATOM 983 O O . SER A 1 129 ? 11.924 -7.895 -14.653 1.00 92.81 129 SER A O 1
ATOM 985 N N . ARG A 1 130 ? 11.340 -10.048 -14.576 1.00 90.69 130 ARG A N 1
ATOM 986 C CA . ARG A 1 130 ? 11.684 -10.349 -15.969 1.00 90.69 130 ARG A CA 1
ATOM 987 C C . ARG A 1 130 ? 10.735 -11.388 -16.558 1.00 90.69 130 ARG A C 1
ATOM 989 O O . ARG A 1 130 ? 10.560 -12.456 -15.990 1.00 90.69 130 ARG A O 1
ATOM 996 N N . GLN A 1 131 ? 10.189 -11.094 -17.743 1.00 89.50 131 GLN A N 1
ATOM 997 C CA . GLN A 1 131 ? 9.399 -12.046 -18.549 1.00 89.50 131 GLN A CA 1
ATOM 998 C C . GLN A 1 131 ? 8.256 -12.718 -17.761 1.00 89.50 131 GLN A C 1
ATOM 1000 O O . GLN A 1 131 ? 8.056 -13.924 -17.843 1.00 89.50 131 GLN A O 1
ATOM 1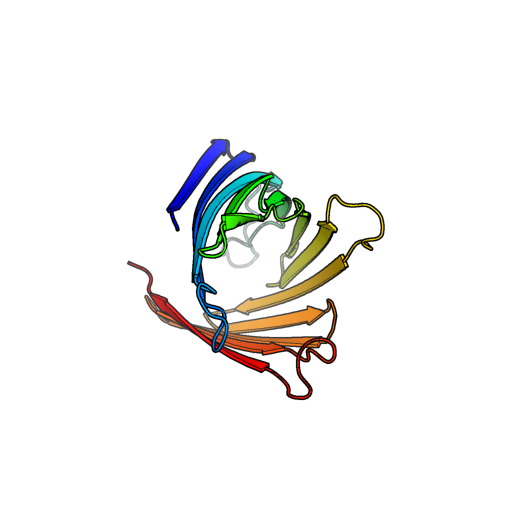005 N N . GLY A 1 132 ? 7.528 -11.934 -16.962 1.00 91.12 132 GLY A N 1
ATOM 1006 C CA . GLY A 1 132 ? 6.414 -12.425 -16.146 1.00 91.12 132 GLY A CA 1
ATOM 1007 C C . GLY A 1 132 ? 6.826 -13.046 -14.808 1.00 91.12 132 GLY A C 1
ATOM 1008 O O . GLY A 1 132 ? 5.982 -13.172 -13.928 1.00 91.12 132 GLY A O 1
ATOM 1009 N N . LEU A 1 133 ? 8.105 -13.362 -14.590 1.00 95.50 133 LEU A N 1
ATOM 1010 C CA . LEU A 1 133 ? 8.614 -13.772 -13.282 1.00 95.50 133 LEU A CA 1
ATOM 1011 C C . LEU A 1 133 ? 9.039 -12.543 -12.474 1.00 95.50 133 LEU A C 1
ATOM 1013 O O . LEU A 1 133 ? 9.756 -11.686 -12.978 1.00 95.50 133 LEU A O 1
ATOM 1017 N N . SER A 1 134 ? 8.656 -12.483 -11.203 1.00 96.25 134 SER A N 1
ATOM 1018 C CA . SER A 1 134 ? 9.132 -11.474 -10.257 1.00 96.25 134 SER A CA 1
ATOM 1019 C C . SER A 1 134 ? 9.602 -12.117 -8.960 1.00 96.25 134 SER A C 1
ATOM 1021 O O . SER A 1 134 ? 9.003 -13.079 -8.492 1.00 96.25 134 SER A O 1
ATOM 1023 N N . VAL A 1 135 ? 10.675 -11.589 -8.381 1.00 97.44 135 VAL A N 1
ATOM 1024 C CA . VAL A 1 135 ? 11.209 -11.975 -7.072 1.00 97.44 135 VAL A CA 1
ATOM 1025 C C . VAL A 1 135 ? 11.310 -10.716 -6.230 1.00 97.44 135 VAL A C 1
ATOM 1027 O O . VAL A 1 135 ? 11.803 -9.690 -6.694 1.00 97.44 135 VAL A O 1
ATOM 1030 N N . ARG A 1 136 ? 10.821 -10.782 -4.997 1.00 97.44 136 ARG A N 1
ATOM 1031 C CA . ARG A 1 136 ? 10.762 -9.654 -4.069 1.00 97.44 136 ARG A CA 1
ATOM 1032 C C . ARG A 1 136 ? 11.451 -10.026 -2.776 1.00 97.44 136 ARG A C 1
ATOM 1034 O O . ARG A 1 136 ? 11.236 -11.119 -2.259 1.00 97.44 136 ARG A O 1
ATOM 1041 N N . VAL A 1 137 ? 12.231 -9.105 -2.240 1.00 97.62 137 VAL A N 1
ATOM 1042 C CA . VAL A 1 137 ? 12.780 -9.190 -0.888 1.00 97.62 137 VAL A CA 1
ATOM 1043 C C . VAL A 1 137 ? 12.573 -7.858 -0.195 1.00 97.62 137 VAL A C 1
ATOM 1045 O O . VAL A 1 137 ? 12.580 -6.812 -0.840 1.00 97.62 137 VAL A O 1
ATOM 1048 N N . GLY A 1 138 ? 12.383 -7.880 1.113 1.00 97.19 138 GLY A N 1
ATOM 1049 C CA . GLY A 1 138 ? 12.210 -6.652 1.870 1.00 97.19 138 GLY A CA 1
ATOM 1050 C C . GLY A 1 138 ? 12.388 -6.850 3.358 1.00 97.19 138 GLY A C 1
ATOM 1051 O O . GLY A 1 138 ? 12.423 -7.975 3.855 1.00 97.19 138 GLY A O 1
ATOM 1052 N N . TYR A 1 139 ? 12.485 -5.736 4.062 1.00 95.12 139 TYR A N 1
ATOM 1053 C CA . TYR A 1 139 ? 12.671 -5.679 5.498 1.00 95.12 139 TYR A CA 1
ATOM 1054 C C . TYR A 1 139 ? 11.823 -4.555 6.086 1.00 95.12 139 TYR A C 1
ATOM 1056 O O . TYR A 1 139 ? 11.808 -3.451 5.546 1.00 95.12 139 TYR A O 1
ATOM 1064 N N . SER A 1 140 ? 11.146 -4.830 7.197 1.00 91.31 140 SER A N 1
ATOM 1065 C CA . SER A 1 140 ? 10.500 -3.813 8.036 1.00 91.31 140 SER A CA 1
ATOM 1066 C C . SER A 1 140 ? 10.675 -4.165 9.516 1.00 91.31 140 SER A C 1
ATOM 1068 O O . SER A 1 140 ? 11.668 -3.792 10.129 1.00 91.31 140 SER A O 1
ATOM 1070 N N . GLU A 1 141 ? 9.772 -4.972 10.066 1.00 88.44 141 GLU A N 1
ATOM 1071 C CA . GLU A 1 141 ? 9.885 -5.603 11.391 1.00 88.44 141 GLU A CA 1
ATOM 1072 C C . GLU A 1 141 ? 10.464 -7.026 11.312 1.00 88.44 141 GLU A C 1
ATOM 1074 O O . GLU A 1 141 ? 10.651 -7.704 12.321 1.00 88.44 141 GLU A O 1
ATOM 1079 N N . GLY A 1 142 ? 10.730 -7.494 10.096 1.00 91.19 142 GLY A N 1
ATOM 1080 C CA . GLY A 1 142 ? 11.269 -8.809 9.800 1.00 91.19 142 GLY A CA 1
ATOM 1081 C C . GLY A 1 142 ? 11.553 -8.959 8.312 1.00 91.19 142 GLY A C 1
ATOM 1082 O O . GLY A 1 142 ? 11.248 -8.074 7.506 1.00 91.19 142 GLY A O 1
ATOM 1083 N N . ILE A 1 143 ? 12.166 -10.085 7.951 1.00 93.38 143 ILE A N 1
ATOM 1084 C CA . ILE A 1 143 ? 12.494 -10.394 6.559 1.00 93.38 143 ILE A CA 1
ATOM 1085 C C . ILE A 1 143 ? 11.230 -10.850 5.833 1.00 93.38 143 ILE A C 1
ATOM 1087 O O . ILE A 1 143 ? 10.489 -11.723 6.294 1.00 93.38 143 ILE A O 1
ATOM 1091 N N . THR A 1 144 ? 11.025 -10.277 4.656 1.00 95.50 144 THR A N 1
ATOM 1092 C CA . THR A 1 144 ? 9.983 -10.663 3.712 1.00 95.50 144 THR A CA 1
ATOM 1093 C C . THR A 1 144 ? 10.621 -11.133 2.416 1.00 95.50 144 THR A C 1
ATOM 1095 O O . THR A 1 144 ? 11.641 -10.601 1.973 1.00 95.50 144 THR A O 1
ATOM 1098 N N . ALA A 1 145 ? 10.024 -12.152 1.814 1.00 97.19 145 ALA A N 1
ATOM 1099 C CA . ALA A 1 145 ? 10.434 -12.675 0.522 1.00 97.19 145 ALA A CA 1
ATOM 1100 C C . ALA A 1 145 ? 9.188 -13.036 -0.279 1.00 97.19 145 ALA A C 1
ATOM 1102 O O . ALA A 1 145 ? 8.166 -13.401 0.292 1.00 97.19 145 ALA A O 1
ATOM 1103 N N . GLY A 1 146 ? 9.244 -12.953 -1.597 1.00 97.44 146 GLY A N 1
ATOM 1104 C CA . GLY A 1 146 ? 8.110 -13.301 -2.433 1.00 97.44 146 GLY A CA 1
ATOM 1105 C C . GLY A 1 146 ? 8.517 -13.623 -3.853 1.00 97.44 146 GLY A C 1
ATOM 1106 O O . GLY A 1 146 ? 9.574 -13.209 -4.326 1.00 97.44 146 GLY A O 1
ATOM 1107 N N . ALA A 1 147 ? 7.651 -14.357 -4.530 1.00 97.81 147 ALA A N 1
ATOM 1108 C CA . ALA A 1 147 ? 7.776 -14.664 -5.940 1.00 97.81 147 ALA A CA 1
ATOM 1109 C C . ALA A 1 147 ? 6.420 -14.455 -6.609 1.00 97.81 147 ALA A C 1
ATOM 1111 O O . ALA A 1 147 ? 5.382 -14.759 -6.027 1.00 97.81 147 ALA A O 1
ATOM 1112 N N . GLY A 1 148 ? 6.428 -13.922 -7.821 1.00 97.25 148 GLY A N 1
ATOM 1113 C CA . GLY A 1 148 ? 5.231 -13.703 -8.614 1.00 97.25 148 GLY A CA 1
ATOM 1114 C C . GLY A 1 148 ? 5.410 -14.242 -10.018 1.00 97.25 148 GLY A C 1
ATOM 1115 O O . GLY A 1 148 ? 6.486 -14.102 -10.595 1.00 97.25 148 GLY A O 1
ATOM 1116 N N . PHE A 1 149 ? 4.355 -14.827 -10.563 1.00 97.31 149 PHE A N 1
ATOM 1117 C CA . PHE A 1 149 ? 4.293 -15.302 -11.934 1.00 97.31 149 PHE A CA 1
ATOM 1118 C C . PHE A 1 149 ? 3.094 -14.671 -12.637 1.00 97.31 149 PHE A C 1
ATOM 1120 O O . PHE A 1 149 ? 1.963 -14.761 -12.162 1.00 97.31 149 PHE A O 1
ATOM 1127 N N . GLU A 1 150 ? 3.347 -14.026 -13.767 1.00 96.38 150 GLU A N 1
ATOM 1128 C CA . GLU A 1 150 ? 2.350 -13.394 -14.616 1.00 96.38 150 GLU A CA 1
ATOM 1129 C C . GLU A 1 150 ? 2.321 -14.079 -15.984 1.00 96.38 150 GLU A C 1
ATOM 1131 O O . GLU A 1 150 ? 3.342 -14.175 -16.665 1.00 96.38 150 GLU A O 1
ATOM 1136 N N . THR A 1 151 ? 1.135 -14.525 -16.393 1.00 95.00 151 THR A N 1
ATOM 1137 C CA . THR A 1 151 ? 0.874 -15.083 -17.720 1.00 95.00 151 THR A CA 1
ATOM 1138 C C . THR A 1 151 ? -0.423 -14.505 -18.282 1.00 95.00 151 THR A C 1
ATOM 1140 O O . THR A 1 151 ? -1.505 -14.683 -17.719 1.00 95.00 151 THR A O 1
ATOM 1143 N N . GLY A 1 152 ? -0.310 -13.763 -19.387 1.00 93.00 152 GLY A N 1
ATOM 1144 C CA . GLY A 1 152 ? -1.442 -13.115 -20.052 1.00 93.00 152 GLY A CA 1
ATOM 1145 C C . GLY A 1 152 ? -2.258 -12.232 -19.102 1.00 93.00 152 GLY A C 1
ATOM 1146 O O . GLY A 1 152 ? -1.791 -11.199 -18.629 1.00 93.00 152 GLY A O 1
ATOM 1147 N N . HIS A 1 153 ? -3.487 -12.663 -18.822 1.00 95.25 153 HIS A N 1
ATOM 1148 C CA . HIS A 1 153 ? -4.456 -11.942 -17.996 1.00 95.25 153 HIS A CA 1
ATOM 1149 C C . HIS A 1 153 ? -4.427 -12.337 -16.517 1.00 95.25 153 HIS A C 1
ATOM 1151 O O . HIS A 1 153 ? -5.289 -11.908 -15.755 1.00 95.25 153 HIS A O 1
ATOM 1157 N N . THR A 1 154 ? -3.488 -13.176 -16.083 1.00 96.19 154 THR A N 1
ATOM 1158 C CA . THR A 1 154 ? -3.469 -13.711 -14.718 1.00 96.19 154 THR A CA 1
ATOM 1159 C C . THR A 1 154 ? -2.101 -13.550 -14.078 1.00 96.19 154 THR A C 1
ATOM 1161 O O . THR A 1 154 ? -1.069 -13.796 -14.698 1.00 96.19 154 THR A O 1
ATOM 1164 N N . LYS A 1 155 ? -2.100 -13.161 -12.804 1.00 97.00 155 LYS A N 1
ATOM 1165 C CA . LYS A 1 155 ? -0.909 -13.060 -11.968 1.00 97.00 155 LYS A CA 1
ATOM 1166 C C . LYS A 1 155 ? -1.127 -13.802 -10.658 1.00 97.00 155 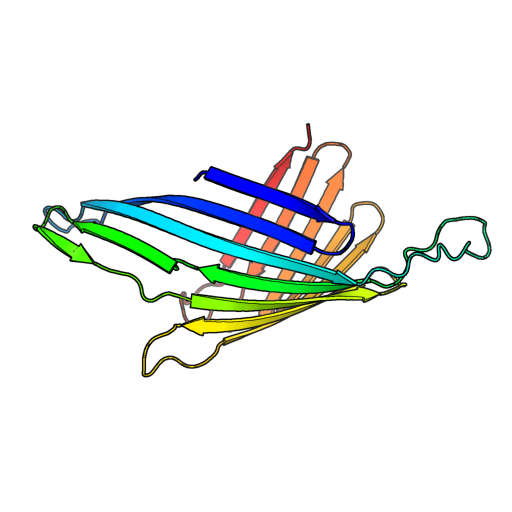LYS A C 1
ATOM 1168 O O . LYS A 1 155 ? -2.121 -13.568 -9.974 1.00 97.00 155 LYS A O 1
ATOM 1173 N N . VAL A 1 156 ? -0.192 -14.675 -10.313 1.00 97.38 156 VAL A N 1
ATOM 1174 C CA . VAL A 1 156 ? -0.124 -15.364 -9.024 1.00 97.38 156 VAL A CA 1
ATOM 1175 C C . VAL A 1 156 ? 1.067 -14.803 -8.269 1.00 97.38 156 VAL A C 1
ATOM 1177 O O . VAL A 1 156 ? 2.173 -14.796 -8.796 1.00 97.38 156 VAL A O 1
ATOM 1180 N N . ASP A 1 157 ? 0.859 -14.349 -7.040 1.00 97.25 157 ASP A N 1
ATOM 1181 C CA . ASP A 1 157 ? 1.933 -13.907 -6.156 1.00 97.25 157 ASP A CA 1
ATOM 1182 C C . ASP A 1 157 ? 1.916 -14.731 -4.867 1.00 97.25 157 ASP A C 1
ATOM 1184 O O . ASP A 1 157 ? 0.869 -14.958 -4.258 1.00 97.25 157 ASP A O 1
ATOM 1188 N N . TYR A 1 158 ? 3.102 -15.154 -4.450 1.00 97.50 158 TYR A N 1
ATOM 1189 C CA . TYR A 1 158 ? 3.376 -15.772 -3.166 1.00 97.50 158 TYR A CA 1
ATOM 1190 C C . TYR A 1 158 ? 4.276 -14.843 -2.352 1.00 97.50 158 TYR A C 1
ATOM 1192 O O . TYR A 1 158 ? 5.277 -14.332 -2.860 1.00 97.50 158 TYR A O 1
ATOM 1200 N N . ALA A 1 159 ? 3.940 -14.643 -1.082 1.00 96.31 159 ALA A N 1
ATOM 1201 C CA . ALA A 1 159 ? 4.732 -13.854 -0.153 1.00 96.31 159 ALA A CA 1
ATOM 1202 C C . ALA A 1 159 ? 4.893 -14.576 1.185 1.00 96.31 159 ALA A C 1
ATOM 1204 O O . ALA A 1 159 ? 3.942 -15.084 1.772 1.00 96.31 159 ALA A O 1
ATOM 1205 N N . TYR A 1 160 ? 6.121 -14.562 1.672 1.00 94.38 160 TYR A N 1
ATOM 1206 C CA . TYR A 1 160 ? 6.544 -14.999 2.984 1.00 94.38 160 TYR A CA 1
ATOM 1207 C C . TYR A 1 160 ? 6.882 -13.771 3.825 1.00 94.38 160 TYR A C 1
ATOM 1209 O O . TYR A 1 160 ? 7.537 -12.834 3.361 1.00 94.38 160 TYR A O 1
ATOM 1217 N N . THR A 1 161 ? 6.444 -13.764 5.076 1.00 91.56 161 THR A N 1
ATOM 1218 C CA . THR A 1 161 ? 6.788 -12.724 6.044 1.00 91.56 161 THR A CA 1
ATOM 1219 C C . THR A 1 161 ? 7.138 -13.375 7.370 1.00 91.56 161 THR A C 1
ATOM 1221 O O . THR A 1 161 ? 6.314 -14.062 7.977 1.00 91.56 161 THR A O 1
ATOM 1224 N N . SER A 1 162 ? 8.364 -13.126 7.822 1.00 89.19 162 SER A N 1
ATOM 1225 C CA . SER A 1 162 ? 8.760 -13.358 9.204 1.00 89.19 162 SER A CA 1
ATOM 1226 C C . SER A 1 162 ? 8.203 -12.205 10.035 1.00 89.19 162 SER A C 1
ATOM 1228 O O . SER A 1 162 ? 8.577 -11.055 9.811 1.00 89.19 162 SER A O 1
ATOM 1230 N N . GLN A 1 163 ? 7.263 -12.488 10.940 1.00 77.25 163 GLN A N 1
ATOM 1231 C CA . GLN A 1 163 ? 6.645 -11.461 11.781 1.00 77.25 163 GLN A CA 1
ATOM 1232 C C . GLN A 1 163 ? 6.722 -11.838 13.261 1.00 77.25 163 GLN A C 1
ATOM 1234 O O . GLN A 1 163 ? 5.709 -12.209 13.854 1.00 77.25 163 GLN A O 1
ATOM 1239 N N . PRO A 1 164 ? 7.913 -11.727 13.875 1.00 66.38 164 PRO A N 1
ATOM 1240 C CA . PRO A 1 164 ? 8.125 -12.160 15.255 1.00 66.38 164 PRO A CA 1
ATOM 1241 C C . PRO A 1 164 ? 7.287 -11.372 16.280 1.00 66.38 164 PRO A C 1
ATOM 1243 O O . PRO A 1 164 ? 7.098 -11.846 17.396 1.00 66.38 164 PRO A O 1
ATOM 1246 N N . SER A 1 165 ? 6.779 -10.188 15.911 1.00 67.00 165 SER A N 1
ATOM 1247 C CA . SER A 1 165 ? 5.990 -9.293 16.769 1.00 67.00 165 SER A CA 1
ATOM 1248 C C . SER A 1 165 ? 4.505 -9.667 16.893 1.00 67.00 165 SER A C 1
ATOM 1250 O O . SER A 1 165 ? 3.907 -9.404 17.933 1.00 67.00 165 SER A O 1
ATOM 1252 N N . LEU A 1 166 ? 3.894 -10.264 15.860 1.00 60.97 166 LEU A N 1
ATOM 1253 C CA . LEU A 1 166 ? 2.435 -10.478 15.784 1.00 60.97 166 LEU A CA 1
ATOM 1254 C C . LEU A 1 166 ? 2.014 -11.951 15.818 1.00 60.97 166 LEU A C 1
ATOM 1256 O O . LEU A 1 166 ? 0.872 -12.250 16.160 1.00 60.97 166 LEU A O 1
ATOM 1260 N N . SER A 1 167 ? 2.911 -12.876 15.480 1.00 61.31 167 SER A N 1
ATOM 1261 C CA . SER A 1 167 ? 2.649 -14.314 15.502 1.00 61.31 167 SER A CA 1
ATOM 1262 C C . SER A 1 167 ? 3.943 -15.064 15.809 1.00 61.31 167 SER A C 1
ATOM 1264 O O . SER A 1 167 ? 5.009 -14.696 15.323 1.00 61.31 167 SER A O 1
ATOM 1266 N N . LYS A 1 168 ? 3.863 -16.151 16.589 1.00 59.94 168 LYS A N 1
ATOM 1267 C CA . LYS A 1 168 ? 4.998 -17.083 16.743 1.00 59.94 168 LYS A CA 1
ATOM 1268 C C . LYS A 1 168 ? 5.346 -17.791 15.430 1.00 59.94 168 LYS A C 1
ATOM 1270 O O . LYS A 1 168 ? 6.446 -18.320 15.299 1.00 59.94 168 LYS A O 1
ATOM 1275 N N . GLU A 1 169 ? 4.410 -17.820 14.487 1.00 73.56 169 GLU A N 1
ATOM 1276 C CA . GLU A 1 169 ? 4.514 -18.554 13.234 1.00 73.56 169 GLU A CA 1
ATOM 1277 C C . GLU A 1 169 ? 4.694 -17.611 12.048 1.00 73.56 169 GLU A C 1
ATOM 1279 O O . GLU A 1 169 ? 4.102 -16.530 11.980 1.00 73.56 169 GLU A O 1
ATOM 1284 N N . ASN A 1 170 ? 5.506 -18.055 11.091 1.00 83.06 170 ASN A N 1
ATOM 1285 C CA . ASN A 1 170 ? 5.722 -17.341 9.843 1.00 83.06 170 ASN A CA 1
ATOM 1286 C C . ASN A 1 170 ? 4.442 -17.327 8.999 1.00 83.06 170 ASN A C 1
ATOM 1288 O O . ASN A 1 170 ? 3.715 -18.317 8.931 1.00 83.06 170 ASN A O 1
ATOM 1292 N N . VAL A 1 171 ? 4.185 -16.210 8.316 1.00 88.12 171 VAL A N 1
ATOM 1293 C CA . VAL A 1 171 ? 2.964 -16.032 7.523 1.00 88.12 171 VAL A CA 1
ATOM 1294 C C . VAL A 1 171 ? 3.261 -16.240 6.043 1.00 88.12 171 VAL A C 1
ATOM 1296 O O . VAL A 1 171 ? 4.159 -15.614 5.478 1.00 88.12 171 VAL A O 1
ATOM 1299 N N . HIS A 1 172 ? 2.443 -17.079 5.412 1.00 93.00 172 HIS A N 1
ATOM 1300 C CA . HIS A 1 172 ? 2.448 -17.341 3.978 1.00 93.00 172 HIS A CA 1
ATOM 1301 C C . HIS A 1 172 ? 1.185 -16.740 3.356 1.00 93.00 172 HIS A C 1
ATOM 1303 O O . HIS A 1 172 ? 0.075 -16.986 3.825 1.00 93.00 172 HIS A O 1
ATOM 1309 N N . ARG A 1 173 ? 1.340 -15.931 2.309 1.00 93.31 173 ARG A N 1
ATOM 1310 C CA . ARG A 1 173 ? 0.238 -15.269 1.602 1.00 93.31 173 ARG A CA 1
ATOM 1311 C C . ARG A 1 173 ? 0.270 -15.670 0.139 1.00 93.31 173 ARG A C 1
ATOM 1313 O O . ARG A 1 173 ? 1.323 -15.606 -0.490 1.00 93.31 173 ARG A O 1
ATOM 1320 N N . ILE A 1 174 ? -0.885 -16.052 -0.391 1.00 95.94 174 ILE A N 1
ATOM 1321 C CA . ILE A 1 174 ? -1.082 -16.355 -1.809 1.00 95.94 174 ILE A CA 1
ATOM 1322 C C . ILE A 1 174 ? -2.160 -15.407 -2.323 1.00 95.94 174 ILE A C 1
ATOM 1324 O O . ILE A 1 174 ? -3.227 -15.301 -1.720 1.00 95.94 174 ILE A O 1
ATOM 1328 N N . SER A 1 175 ? -1.885 -14.713 -3.422 1.00 96.12 175 SER A N 1
ATOM 1329 C CA . SER A 1 175 ? -2.845 -13.826 -4.077 1.00 96.12 175 SER A CA 1
ATOM 1330 C C . SER A 1 175 ? -2.923 -14.105 -5.571 1.00 96.12 175 SER A C 1
ATOM 1332 O O . SER A 1 175 ? -1.903 -14.321 -6.224 1.00 96.12 175 SER A O 1
ATOM 1334 N N . LEU A 1 176 ? -4.141 -14.054 -6.107 1.00 96.50 176 LEU A N 1
ATOM 1335 C CA . LEU A 1 176 ? -4.450 -14.200 -7.524 1.00 96.50 176 LEU A CA 1
ATOM 1336 C C . LEU A 1 176 ? -5.046 -12.884 -8.031 1.00 96.50 176 LEU A C 1
ATOM 1338 O O . LEU A 1 176 ? -5.990 -12.367 -7.439 1.00 96.50 176 LEU A O 1
ATOM 1342 N N . THR A 1 177 ? -4.500 -12.349 -9.118 1.00 96.12 177 THR A N 1
ATOM 1343 C CA . THR A 1 177 ? -4.97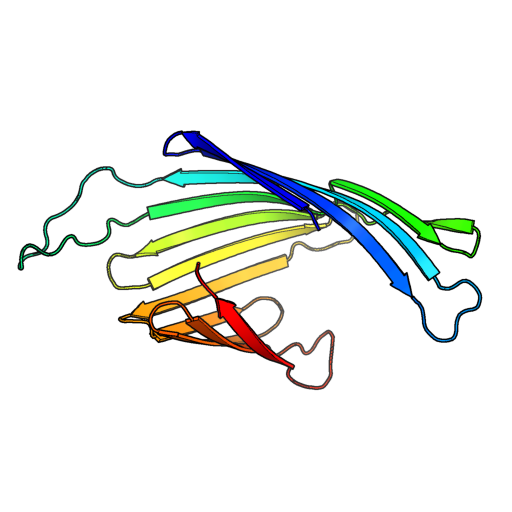5 -11.117 -9.762 1.00 96.12 177 THR A CA 1
ATOM 1344 C C . THR A 1 177 ? -5.327 -11.394 -11.219 1.00 96.12 177 THR A C 1
ATOM 1346 O O . THR A 1 177 ? -4.538 -12.008 -11.936 1.00 96.12 177 THR A O 1
ATOM 1349 N N . GLY A 1 178 ? -6.493 -10.917 -11.661 1.00 94.44 178 GLY A N 1
ATOM 1350 C CA . GLY A 1 178 ? -6.918 -10.927 -13.063 1.00 94.44 178 GLY A CA 1
ATOM 1351 C C . GLY A 1 178 ? -6.823 -9.534 -13.693 1.00 94.44 178 GLY A C 1
ATOM 1352 O O . GLY A 1 178 ? -7.113 -8.546 -13.021 1.00 94.44 178 GLY A O 1
ATOM 1353 N N . LYS A 1 179 ? -6.427 -9.453 -14.968 1.00 92.19 179 LYS A N 1
ATOM 1354 C CA . LYS A 1 179 ? -6.421 -8.228 -15.786 1.00 92.19 179 LYS A CA 1
ATOM 1355 C C . LYS A 1 179 ? -7.483 -8.356 -16.882 1.00 92.19 179 LYS A C 1
ATOM 1357 O O . LYS A 1 179 ? -7.418 -9.312 -17.653 1.00 92.19 179 LYS A O 1
ATOM 1362 N N . TRP A 1 180 ? -8.427 -7.419 -16.946 1.00 86.81 180 TRP A N 1
ATOM 1363 C CA . TRP A 1 180 ? -9.494 -7.363 -17.955 1.00 86.81 180 TRP A CA 1
ATOM 1364 C C . TRP A 1 180 ? -9.323 -6.167 -18.887 1.00 86.81 180 TRP A C 1
ATOM 1366 O O . TRP A 1 180 ? -8.772 -5.138 -18.429 1.00 86.81 180 TRP A O 1
#